Protein AF-A0AAV1T1T7-F1 (afdb_monomer_lite)

Foldseek 3Di:
DDDDDDDDDDDDDDDDDDDDDDDDDDDDDDDDDDDDDDDDDDPDDDDDDDDDDDDDDDDDDDDDDDDDDDDDDDDDDDDDDDDDDDDDDDDDDDPDDPDPDDPDDDDDPPDDPPPDDPPDDDDDDPPPPDDDPDDCDDDPDPDDPVNVVVVVVVVVVVVVVVVVVVVVVVVVVVVVVVVVVVVVVVVVVVVVVVVVCVVCVVVVVVVVVVVVVVVVVVVVVVVVVVVVVVVVVVVVVVVVVVVVVVVVVVVVVVVVVVVVVVVVVVVVVVVVVVVVVVVVVVVVVVVVVVVVVVVVVVVVVVVVVVVVVVVVVVVVVVVVVVVVVVVVCVVVVVVVVVVVVVVVVVVVVVVVVD

Organism: NCBI:txid2874970

Structure (mmCIF, N/CA/C/O backbone):
data_AF-A0AAV1T1T7-F1
#
_entry.id   AF-A0AAV1T1T7-F1
#
loop_
_atom_site.group_PDB
_atom_site.id
_atom_site.type_symbol
_atom_site.label_atom_id
_atom_site.label_alt_id
_atom_site.label_comp_id
_atom_site.label_asym_id
_atom_site.label_entity_id
_atom_site.label_seq_id
_atom_site.pdbx_PDB_ins_code
_atom_site.Cartn_x
_atom_site.Cartn_y
_atom_site.Cartn_z
_atom_site.occupancy
_atom_site.B_iso_or_equiv
_atom_site.auth_seq_id
_atom_site.auth_comp_id
_atom_site.auth_asym_id
_atom_site.auth_atom_id
_atom_site.pdbx_PDB_model_num
ATOM 1 N N . MET A 1 1 ? -15.183 -23.685 -41.758 1.00 56.84 1 MET A N 1
ATOM 2 C CA . MET A 1 1 ? -15.415 -25.031 -41.197 1.00 56.84 1 MET A CA 1
ATOM 3 C C . MET A 1 1 ? -14.569 -25.185 -39.947 1.00 56.84 1 MET A C 1
ATOM 5 O O . MET A 1 1 ? -13.400 -25.490 -40.072 1.00 56.84 1 MET A O 1
ATOM 9 N N . PHE A 1 2 ? -15.136 -24.888 -38.783 1.00 46.75 2 PHE A N 1
ATOM 10 C CA . PHE A 1 2 ? -14.977 -25.634 -37.533 1.00 46.75 2 PHE A CA 1
ATOM 11 C C . PHE A 1 2 ? -16.145 -25.175 -36.658 1.00 46.75 2 PHE A C 1
ATOM 13 O O . PHE A 1 2 ? -16.400 -23.980 -36.526 1.00 46.75 2 PHE A O 1
ATOM 20 N N . LEU A 1 3 ? -16.949 -26.152 -36.259 1.00 50.56 3 LEU A N 1
ATOM 21 C CA . LEU A 1 3 ? -18.280 -26.011 -35.688 1.00 50.56 3 LEU A CA 1
ATOM 22 C C . LEU A 1 3 ? -18.195 -25.656 -34.200 1.00 50.56 3 LEU A C 1
ATOM 24 O O . LEU A 1 3 ? -17.405 -26.244 -33.466 1.00 50.56 3 LEU A O 1
ATOM 28 N N . SER A 1 4 ? -19.052 -24.731 -33.775 1.00 57.41 4 SER A N 1
ATOM 29 C CA . SER A 1 4 ? -19.524 -24.619 -32.391 1.00 57.41 4 SER A CA 1
ATOM 30 C C . SER A 1 4 ? -20.482 -25.772 -32.053 1.00 57.41 4 SER A C 1
ATOM 32 O O . SER A 1 4 ? -21.106 -26.330 -32.958 1.00 57.41 4 SER A O 1
ATOM 34 N N . PRO A 1 5 ? -20.655 -26.065 -30.758 1.00 68.06 5 PRO A N 1
ATOM 35 C CA . PRO A 1 5 ? -22.000 -26.217 -30.191 1.00 68.06 5 PRO A CA 1
ATOM 36 C C . PRO A 1 5 ? -22.153 -25.326 -28.940 1.00 68.06 5 PRO A C 1
ATOM 38 O O . PRO A 1 5 ? -21.222 -25.185 -28.151 1.00 68.06 5 PRO A O 1
ATOM 41 N N . ASP A 1 6 ? -23.173 -24.465 -28.893 1.00 52.97 6 ASP A N 1
ATOM 42 C CA . ASP A 1 6 ? -24.509 -24.697 -28.296 1.00 52.97 6 ASP A CA 1
ATOM 43 C C . ASP A 1 6 ? -24.447 -24.916 -26.774 1.00 52.97 6 ASP A C 1
ATOM 45 O O . ASP A 1 6 ? -23.848 -25.865 -26.288 1.00 52.97 6 ASP A O 1
ATOM 49 N N . ARG A 1 7 ? -24.826 -23.896 -25.991 1.00 51.84 7 ARG A N 1
ATOM 50 C CA . ARG A 1 7 ? -26.195 -23.575 -25.523 1.00 51.84 7 ARG A CA 1
ATOM 51 C C . ARG A 1 7 ? -26.642 -24.524 -24.415 1.00 51.84 7 ARG A C 1
ATOM 53 O O . ARG A 1 7 ? -27.009 -25.650 -24.697 1.00 51.84 7 ARG A O 1
ATOM 60 N N . ASP A 1 8 ? -26.767 -23.971 -23.211 1.00 53.28 8 ASP A N 1
ATOM 61 C CA . ASP A 1 8 ? -27.896 -24.302 -22.350 1.00 53.28 8 ASP A CA 1
ATOM 62 C C . ASP A 1 8 ? -28.457 -23.037 -21.698 1.00 53.28 8 ASP A C 1
ATOM 64 O O . ASP A 1 8 ? -27.778 -22.266 -21.019 1.00 53.28 8 ASP A O 1
ATOM 68 N N . LEU A 1 9 ? -29.732 -22.826 -22.006 1.00 56.53 9 LEU A N 1
ATOM 69 C CA . LEU A 1 9 ? -30.669 -21.922 -21.368 1.00 56.53 9 LEU A CA 1
ATOM 70 C C . LEU A 1 9 ? -31.298 -22.677 -20.199 1.00 56.53 9 LEU A C 1
ATOM 72 O O . LEU A 1 9 ? -31.765 -23.796 -20.402 1.00 56.53 9 LEU A O 1
ATOM 76 N N . SER A 1 10 ? -31.449 -22.045 -19.036 1.00 52.53 10 SER A N 1
ATOM 77 C CA . SER A 1 10 ? -32.646 -22.254 -18.209 1.00 52.53 10 SER A CA 1
ATOM 78 C C . SER A 1 10 ? -32.778 -21.245 -17.066 1.00 52.53 10 SER A C 1
ATOM 80 O O . SER A 1 10 ? -31.800 -20.586 -16.717 1.00 52.53 10 SER A O 1
ATOM 82 N N . PRO A 1 11 ? -34.010 -21.051 -16.558 1.00 60.53 11 PRO A N 1
ATOM 83 C CA . PRO A 1 11 ? -34.543 -19.740 -16.217 1.00 60.53 11 PRO A CA 1
ATOM 84 C C . PRO A 1 11 ? -34.878 -19.608 -14.725 1.00 60.53 11 PRO A C 1
ATOM 86 O O . PRO A 1 11 ? -34.808 -20.570 -13.967 1.00 60.53 11 PRO A O 1
ATOM 89 N N . GLY A 1 12 ? -35.361 -18.426 -14.337 1.00 43.28 12 GLY A N 1
ATOM 90 C CA . GLY A 1 12 ? -36.292 -18.306 -13.214 1.00 43.28 12 GLY A CA 1
ATOM 91 C C . GLY A 1 12 ? -35.844 -17.361 -12.109 1.00 43.28 12 GLY A C 1
ATOM 92 O O . GLY A 1 12 ? -35.123 -17.745 -11.194 1.00 43.28 12 GLY A O 1
ATOM 93 N N . SER A 1 13 ? -36.358 -16.134 -12.162 1.00 48.72 13 SER A N 1
ATOM 94 C CA . SER A 1 13 ? -36.559 -15.297 -10.977 1.00 48.72 13 SER A CA 1
ATOM 95 C C . SER A 1 13 ? -37.494 -15.998 -9.980 1.00 48.72 13 SER A C 1
ATOM 97 O O . SER A 1 13 ? -38.344 -16.796 -10.383 1.00 48.72 13 SER A O 1
ATOM 99 N N . PRO A 1 14 ? -37.436 -15.605 -8.701 1.00 61.59 14 PRO A N 1
ATOM 100 C CA . PRO A 1 14 ? -38.605 -14.883 -8.227 1.00 61.59 14 PRO A CA 1
ATOM 101 C C . PRO A 1 14 ? -38.275 -13.580 -7.502 1.00 61.59 14 PRO A C 1
ATOM 103 O O . PRO A 1 14 ? -37.336 -13.452 -6.722 1.00 61.59 14 PRO A O 1
ATOM 106 N N . ASP A 1 15 ? -39.142 -12.636 -7.827 1.00 52.22 15 ASP A N 1
ATOM 107 C CA . ASP A 1 15 ? -39.502 -11.417 -7.134 1.00 52.22 15 ASP A CA 1
ATOM 108 C C . ASP A 1 15 ? -39.728 -11.667 -5.630 1.00 52.22 15 ASP A C 1
ATOM 110 O O . ASP A 1 15 ? -40.536 -12.513 -5.240 1.00 52.22 15 ASP A O 1
ATOM 114 N N . LEU A 1 16 ? -39.006 -10.932 -4.785 1.00 51.50 16 LEU A N 1
ATOM 115 C CA . LEU A 1 16 ? -39.284 -10.828 -3.356 1.00 51.50 16 LEU A CA 1
ATOM 116 C C . LEU A 1 16 ? -39.429 -9.350 -3.011 1.00 51.50 16 LEU A C 1
ATOM 118 O O . LEU A 1 16 ? -38.462 -8.648 -2.711 1.00 51.50 16 LEU A O 1
ATOM 122 N N . GLY A 1 17 ? -40.684 -8.904 -3.050 1.00 50.22 17 GLY A N 1
ATOM 123 C CA . GLY A 1 17 ? -41.140 -7.678 -2.420 1.00 50.22 17 GLY A CA 1
ATOM 124 C C . GLY A 1 17 ? -40.811 -7.690 -0.928 1.00 50.22 17 GLY A C 1
ATOM 125 O O . GLY A 1 17 ? -41.365 -8.465 -0.151 1.00 50.22 17 GLY A O 1
ATOM 126 N N . GLY A 1 18 ? -39.894 -6.810 -0.534 1.00 47.50 18 GLY A N 1
ATOM 127 C CA . GLY A 1 18 ? -39.586 -6.493 0.853 1.00 47.50 18 GLY A CA 1
ATOM 128 C C . GLY A 1 18 ? -40.245 -5.175 1.233 1.00 47.50 18 GLY A C 1
ATOM 129 O O . GLY A 1 18 ? -39.764 -4.105 0.872 1.00 47.50 18 GLY A O 1
ATOM 130 N N . HIS A 1 19 ? -41.361 -5.277 1.946 1.00 49.59 19 HIS A N 1
ATOM 131 C CA . HIS A 1 19 ? -42.089 -4.180 2.567 1.00 49.59 19 HIS A CA 1
ATOM 132 C C . HIS A 1 19 ? -41.169 -3.274 3.403 1.00 49.59 19 HIS A C 1
ATOM 134 O O . HIS A 1 19 ? -40.536 -3.724 4.356 1.00 49.59 19 HIS A O 1
ATOM 140 N N . THR A 1 20 ? -41.146 -1.981 3.091 1.00 55.03 20 THR A N 1
ATOM 141 C CA . THR A 1 20 ? -40.674 -0.924 3.990 1.00 55.03 20 THR A CA 1
ATOM 142 C C . THR A 1 20 ? -41.730 -0.679 5.074 1.00 55.03 20 THR A C 1
ATOM 144 O O . THR A 1 20 ? -42.863 -0.323 4.741 1.00 55.03 20 THR A O 1
ATOM 147 N N . PRO A 1 21 ? -41.418 -0.847 6.372 1.00 58.69 21 PRO A N 1
ATOM 148 C CA . PRO A 1 21 ? -42.328 -0.435 7.428 1.00 58.69 21 PRO A CA 1
ATOM 149 C C . PRO A 1 21 ? -42.287 1.086 7.607 1.00 58.69 21 PRO A C 1
ATOM 151 O O . PRO A 1 21 ? -41.233 1.722 7.581 1.00 58.69 21 PRO A O 1
ATOM 154 N N . ALA A 1 22 ? -43.482 1.644 7.778 1.00 48.16 22 ALA A N 1
ATOM 155 C CA . ALA A 1 22 ? -43.755 3.041 8.047 1.00 48.16 22 ALA A CA 1
ATOM 156 C C . ALA A 1 22 ? -42.979 3.564 9.268 1.00 48.16 22 ALA A C 1
ATOM 158 O O . ALA A 1 22 ? -42.972 2.952 10.336 1.00 48.16 22 ALA A O 1
ATOM 159 N N . VAL A 1 23 ? -42.367 4.734 9.099 1.00 53.81 23 VAL A N 1
ATOM 160 C CA . VAL A 1 23 ? -41.832 5.568 10.178 1.00 53.81 23 VAL A CA 1
ATOM 161 C C . VAL A 1 23 ? -43.019 6.264 10.854 1.00 53.81 23 VAL A C 1
ATOM 163 O O . VAL A 1 23 ? -43.746 6.973 10.158 1.00 53.81 23 VAL A O 1
ATOM 166 N N . PRO A 1 24 ? -43.259 6.090 12.166 1.00 62.78 24 PRO A N 1
ATOM 167 C CA . PRO A 1 24 ? -44.266 6.876 12.860 1.00 62.78 24 PRO A CA 1
ATOM 168 C C . PRO A 1 24 ? -43.734 8.273 13.195 1.00 62.78 24 PRO A C 1
ATOM 170 O O . PRO A 1 24 ? -42.631 8.439 13.724 1.00 62.78 24 PRO A O 1
ATOM 173 N N . ASP A 1 25 ? -44.575 9.262 12.901 1.00 48.50 25 ASP A N 1
ATOM 174 C CA . ASP A 1 25 ? -44.476 10.649 13.336 1.00 48.50 25 ASP A CA 1
ATOM 175 C C . ASP A 1 25 ? -44.175 10.758 14.834 1.00 48.50 25 ASP A C 1
ATOM 177 O O . ASP A 1 25 ? -44.851 10.165 15.680 1.00 48.50 25 ASP A O 1
ATOM 181 N N . ARG A 1 26 ? -43.176 11.578 15.175 1.00 39.88 26 ARG A N 1
ATOM 182 C CA . ARG A 1 26 ? -42.901 11.981 16.554 1.00 39.88 26 ARG A CA 1
ATOM 183 C C . ARG A 1 26 ? -43.385 13.423 16.756 1.00 39.88 26 ARG A C 1
ATOM 185 O O . ARG A 1 26 ? -42.933 14.306 16.026 1.00 39.88 26 ARG A O 1
ATOM 192 N N . PRO A 1 27 ? -44.283 13.681 17.724 1.00 56.09 27 PRO A N 1
ATOM 193 C CA . PRO A 1 27 ? -44.841 15.005 17.957 1.00 56.09 27 PRO A CA 1
ATOM 194 C C . PRO A 1 27 ? -43.850 15.913 18.691 1.00 56.09 27 PRO A C 1
ATOM 196 O O . PRO A 1 27 ? -42.933 15.461 19.380 1.00 56.09 27 PRO A O 1
ATOM 199 N N . GLY A 1 28 ? -44.051 17.215 18.496 1.00 45.41 28 GLY A N 1
ATOM 200 C CA . GLY A 1 28 ? -43.152 18.280 18.910 1.00 45.41 28 GLY A CA 1
ATOM 201 C C . GLY A 1 28 ? -42.880 18.376 20.410 1.00 45.41 28 GLY A C 1
ATOM 202 O O . GLY A 1 28 ? -43.664 17.964 21.261 1.00 45.41 28 GLY A O 1
ATOM 203 N N . SER A 1 29 ? -41.757 19.019 20.716 1.00 45.84 29 SER A N 1
ATOM 204 C CA . SER A 1 29 ? -41.475 19.564 22.036 1.00 45.84 29 SER A CA 1
ATOM 205 C C . SER A 1 29 ? -40.908 20.967 21.871 1.00 45.84 29 SER A C 1
ATOM 207 O O . SER A 1 29 ? -39.718 21.170 21.639 1.00 45.84 29 SER A O 1
ATOM 209 N N . THR A 1 30 ? -41.794 21.947 22.004 1.00 52.84 30 THR A N 1
ATOM 210 C CA . THR A 1 30 ? -41.475 23.317 22.399 1.00 52.84 30 THR A CA 1
ATOM 211 C C . THR A 1 30 ? -40.680 23.314 23.702 1.00 52.84 30 THR A C 1
ATOM 213 O O . THR A 1 30 ? -41.192 22.886 24.737 1.00 52.84 30 THR A O 1
ATOM 216 N N . ARG A 1 31 ? -39.471 23.884 23.697 1.00 44.38 31 ARG A N 1
ATOM 217 C CA . ARG A 1 31 ? -38.948 24.549 24.893 1.00 44.38 31 ARG A CA 1
ATOM 218 C C . ARG A 1 31 ? -38.121 25.775 24.530 1.00 44.38 31 ARG A C 1
ATOM 220 O O . ARG A 1 31 ? -37.086 25.704 23.880 1.00 44.38 31 ARG A O 1
ATOM 227 N N . GLN A 1 32 ? -38.682 26.895 24.952 1.00 41.34 32 GLN A N 1
ATOM 228 C CA . GLN A 1 32 ? -38.135 28.236 24.972 1.00 41.34 32 GLN A CA 1
ATOM 229 C C . GLN A 1 32 ? -37.141 28.416 26.139 1.00 41.34 32 GLN A C 1
ATOM 231 O O . GLN A 1 32 ? -37.347 27.850 27.210 1.00 41.34 32 GLN A O 1
ATOM 236 N N . LEU A 1 33 ? -36.194 29.335 25.901 1.00 40.94 33 LEU A N 1
ATOM 237 C CA . LEU A 1 33 ? -35.539 30.291 26.818 1.00 40.94 33 LEU A CA 1
ATOM 238 C C . LEU A 1 33 ? -34.281 29.897 27.623 1.00 40.94 33 LEU A C 1
ATOM 240 O O . LEU A 1 33 ? -34.285 28.976 28.432 1.00 40.94 33 LEU A O 1
ATOM 244 N N . GLY A 1 34 ? -33.263 30.764 27.466 1.00 37.50 34 GLY A N 1
ATOM 245 C CA . GLY A 1 34 ? -32.193 31.064 28.432 1.00 37.50 34 GLY A CA 1
ATOM 246 C C . GLY A 1 34 ? -30.771 30.937 27.861 1.00 37.50 34 GLY A C 1
ATOM 247 O O . GLY A 1 34 ? -30.204 29.859 27.927 1.00 37.50 34 GLY A O 1
ATOM 248 N N . THR A 1 35 ? -30.219 31.926 27.133 1.00 47.56 35 THR A N 1
ATOM 249 C CA . THR A 1 35 ? -29.238 32.940 27.627 1.00 47.56 35 THR A CA 1
ATOM 250 C C . THR A 1 35 ? -28.065 32.314 28.408 1.00 47.56 35 THR A C 1
ATOM 252 O O . THR A 1 35 ? -28.294 31.773 29.479 1.00 47.56 35 THR A O 1
ATOM 255 N N . THR A 1 36 ? -26.795 32.353 27.997 1.00 51.19 36 THR A N 1
ATOM 256 C CA . THR A 1 36 ? -25.927 33.509 27.700 1.00 51.19 36 THR A CA 1
ATOM 257 C C . THR A 1 36 ? -24.596 33.009 27.095 1.00 51.19 36 THR A C 1
ATOM 259 O O . THR A 1 36 ? -24.202 31.874 27.340 1.00 51.19 36 THR A O 1
ATOM 262 N N . GLY A 1 37 ? -23.869 33.870 26.367 1.00 39.34 37 GLY A N 1
ATOM 263 C CA . GLY A 1 37 ? -22.407 33.751 26.228 1.00 39.34 37 GLY A CA 1
ATOM 264 C C . GLY A 1 37 ? -21.864 33.526 24.815 1.00 39.34 37 GLY A C 1
ATOM 265 O O . GLY A 1 37 ? -21.592 32.400 24.416 1.00 39.34 37 GLY A O 1
ATOM 266 N N . SER A 1 38 ? -21.637 34.622 24.086 1.00 43.97 38 SER A N 1
ATOM 267 C CA . SER A 1 38 ? -20.763 34.674 22.904 1.00 43.97 38 SER A CA 1
ATOM 268 C C . SER A 1 38 ? -19.325 34.237 23.242 1.00 43.97 38 SER A C 1
ATOM 270 O O . SER A 1 38 ? -18.877 34.429 24.374 1.00 43.97 38 SER A O 1
ATOM 272 N N . PRO A 1 39 ? -18.546 33.786 22.243 1.00 54.28 39 PRO A N 1
ATOM 273 C CA . PRO A 1 39 ? -17.567 34.733 21.718 1.00 54.28 39 PRO A CA 1
ATOM 274 C C . PRO A 1 39 ? -17.519 34.799 20.186 1.00 54.28 39 PRO A C 1
ATOM 276 O O . PRO A 1 39 ? -17.571 33.813 19.458 1.00 54.28 39 PRO A O 1
ATOM 279 N N . THR A 1 40 ? -17.400 36.044 19.747 1.00 46.50 40 THR A N 1
ATOM 280 C CA . THR A 1 40 ? -17.163 36.570 18.407 1.00 46.50 40 THR A CA 1
ATOM 281 C C . THR A 1 40 ? -16.067 35.817 17.646 1.00 46.50 40 THR A C 1
ATOM 283 O O . THR A 1 40 ? -14.903 35.849 18.038 1.00 46.50 40 THR A O 1
ATOM 286 N N . ILE A 1 41 ? -16.425 35.216 16.508 1.00 45.28 41 ILE A N 1
ATOM 287 C CA . ILE A 1 41 ? -15.473 34.791 15.473 1.00 45.28 41 ILE A CA 1
ATOM 288 C C . ILE A 1 41 ? -15.390 35.918 14.431 1.00 45.28 41 ILE A C 1
ATOM 290 O O . ILE A 1 41 ? -16.428 36.324 13.904 1.00 45.28 41 ILE A O 1
ATOM 294 N N . PRO A 1 42 ? -14.195 36.449 14.118 1.00 52.84 42 PRO A N 1
ATOM 295 C CA . PRO A 1 42 ? -14.038 37.468 13.092 1.00 52.84 42 PRO A CA 1
ATOM 296 C C . PRO A 1 42 ? -14.199 36.861 11.690 1.00 52.84 42 PRO A C 1
ATOM 298 O O . PRO A 1 42 ? -13.354 36.111 11.206 1.00 52.84 42 PRO A O 1
ATOM 301 N N . THR A 1 43 ? -15.283 37.233 11.012 1.00 48.50 43 THR A N 1
ATOM 302 C CA . THR A 1 43 ? -15.465 37.098 9.562 1.00 48.50 43 THR A CA 1
ATOM 303 C C . THR A 1 43 ? -14.492 38.022 8.831 1.00 48.50 43 THR A C 1
ATOM 305 O O . THR A 1 43 ? -14.740 39.216 8.670 1.00 48.50 43 THR A O 1
ATOM 308 N N . GLY A 1 44 ? -13.368 37.452 8.400 1.00 39.91 44 GLY A N 1
ATOM 309 C CA . GLY A 1 44 ? -12.370 38.089 7.550 1.00 39.91 44 GLY A CA 1
ATOM 310 C C . GLY A 1 44 ? -12.474 37.644 6.091 1.00 39.91 44 GLY A C 1
ATOM 311 O O . GLY A 1 44 ? -11.872 36.652 5.711 1.00 39.91 44 GLY A O 1
ATOM 312 N N . SER A 1 45 ? -13.167 38.470 5.308 1.00 43.09 45 SER A N 1
ATOM 313 C CA . SER A 1 45 ? -12.862 38.885 3.928 1.00 43.09 45 SER A CA 1
ATOM 314 C C . SER A 1 45 ? -12.878 37.915 2.723 1.00 43.09 45 SER A C 1
ATOM 316 O O . SER A 1 45 ? -12.655 36.714 2.842 1.00 43.09 45 SER A O 1
ATOM 318 N N . PRO A 1 46 ? -13.156 38.471 1.520 1.00 55.81 46 PRO A N 1
ATOM 319 C CA . PRO A 1 46 ? -13.686 37.758 0.366 1.00 55.81 46 PRO A CA 1
ATOM 320 C C . PRO A 1 46 ? -12.623 37.350 -0.665 1.00 55.81 46 PRO A C 1
ATOM 322 O O . PRO A 1 46 ? -11.513 37.877 -0.714 1.00 55.81 46 PRO A O 1
ATOM 325 N N . TYR A 1 47 ? -13.042 36.434 -1.539 1.00 40.75 47 TYR A N 1
ATOM 326 C CA . TYR A 1 47 ? -12.449 36.057 -2.823 1.00 40.75 47 TYR A CA 1
ATOM 327 C C . TYR A 1 47 ? -11.552 37.134 -3.464 1.00 40.75 47 TYR A C 1
ATOM 329 O O . TYR A 1 47 ? -12.029 38.120 -4.026 1.00 40.75 47 TYR A O 1
ATOM 337 N N . ARG A 1 48 ? -10.236 36.887 -3.470 1.00 39.97 48 ARG A N 1
ATOM 338 C CA . ARG A 1 48 ? -9.296 37.540 -4.388 1.00 39.97 48 ARG A CA 1
ATOM 339 C C . ARG A 1 48 ? -9.371 36.825 -5.737 1.00 39.97 48 ARG A C 1
ATOM 341 O O . ARG A 1 48 ? -8.961 35.675 -5.860 1.00 39.97 48 ARG A O 1
ATOM 348 N N . GLN A 1 49 ? -9.903 37.517 -6.739 1.00 49.69 49 GLN A N 1
ATOM 349 C CA . GLN A 1 49 ? -9.780 37.123 -8.140 1.00 49.69 49 GLN A CA 1
ATOM 350 C C . GLN A 1 49 ? -8.304 37.180 -8.576 1.00 49.69 49 GLN A C 1
ATOM 352 O O . GLN A 1 49 ? -7.600 38.124 -8.201 1.00 49.69 49 GLN A O 1
ATOM 357 N N . PRO A 1 50 ? -7.818 36.225 -9.386 1.00 49.56 50 PRO A N 1
ATOM 358 C CA . PRO A 1 50 ? -6.512 36.340 -10.013 1.00 49.56 50 PRO A CA 1
ATOM 359 C C . PRO A 1 50 ? -6.565 37.408 -11.112 1.00 49.56 50 PRO A C 1
ATOM 361 O O . PRO A 1 50 ? -7.285 37.289 -12.104 1.00 49.56 50 PRO A O 1
ATOM 364 N N . THR A 1 51 ? -5.788 38.471 -10.927 1.00 50.91 51 THR A N 1
ATOM 365 C CA . THR A 1 51 ? -5.507 39.476 -11.950 1.00 50.91 51 THR A CA 1
ATOM 366 C C . THR A 1 51 ? -4.840 38.823 -13.157 1.00 50.91 51 THR A C 1
ATOM 368 O O . THR A 1 51 ? -3.756 38.251 -13.065 1.00 50.91 51 THR A O 1
ATOM 371 N N . ARG A 1 52 ? -5.522 38.944 -14.292 1.00 46.19 52 ARG A N 1
ATOM 372 C CA . ARG A 1 52 ? -5.070 38.643 -15.650 1.00 46.19 52 ARG A CA 1
ATOM 373 C C . ARG A 1 52 ? -3.789 39.443 -15.957 1.00 46.19 52 ARG A C 1
ATOM 375 O O . ARG A 1 52 ? -3.831 40.666 -15.819 1.00 46.19 52 ARG A O 1
ATOM 382 N N . PRO A 1 53 ? -2.671 38.821 -16.366 1.00 49.59 53 PRO A N 1
ATOM 383 C CA . PRO A 1 53 ? -1.508 39.573 -16.814 1.00 49.59 53 PRO A CA 1
ATOM 384 C C . PRO A 1 53 ? -1.814 40.250 -18.153 1.00 49.59 53 PRO A C 1
ATOM 386 O O . PRO A 1 53 ? -2.322 39.631 -19.090 1.00 49.59 53 PRO A O 1
ATOM 389 N N . SER A 1 54 ? -1.532 41.548 -18.200 1.00 51.19 54 SER A N 1
ATOM 390 C CA . SER A 1 54 ? -1.604 42.403 -19.376 1.00 51.19 54 SER A CA 1
ATOM 391 C C . SER A 1 54 ? -0.751 41.850 -20.517 1.00 51.19 54 SER A C 1
ATOM 393 O O . SER A 1 54 ? 0.394 41.448 -20.318 1.00 51.19 54 SER A O 1
ATOM 395 N N . SER A 1 55 ? -1.318 41.860 -21.720 1.00 49.88 55 SER A N 1
ATOM 396 C CA . SER A 1 55 ? -0.635 41.557 -22.974 1.00 49.88 55 SER A CA 1
ATOM 397 C C . SER A 1 55 ? 0.621 42.424 -23.143 1.00 49.88 55 SER A C 1
ATOM 399 O O . SER A 1 55 ? 0.511 43.647 -23.034 1.00 49.88 55 SER A O 1
ATOM 401 N N . PRO A 1 56 ? 1.795 41.853 -23.463 1.00 50.03 56 PRO A N 1
ATOM 402 C CA . PRO A 1 56 ? 2.920 42.649 -23.920 1.00 50.03 56 PRO A CA 1
ATOM 403 C C . PRO A 1 56 ? 2.662 43.132 -25.350 1.00 50.03 56 PRO A C 1
ATOM 405 O O . PRO A 1 56 ? 2.274 42.369 -26.239 1.00 50.03 56 PRO A O 1
ATOM 408 N N . SER A 1 57 ? 2.863 44.434 -25.528 1.00 50.06 57 SER A N 1
ATOM 409 C CA . SER A 1 57 ? 2.825 45.135 -26.803 1.00 50.06 57 SER A CA 1
ATOM 410 C C . SER A 1 57 ? 3.771 44.476 -27.807 1.00 50.06 57 SER A C 1
ATOM 412 O O . SER A 1 57 ? 4.910 44.137 -27.482 1.00 50.06 57 SER A O 1
ATOM 414 N N . ARG A 1 58 ? 3.287 44.312 -29.039 1.00 51.31 58 ARG A N 1
ATOM 415 C CA . ARG A 1 58 ? 4.131 44.087 -30.210 1.00 51.31 58 ARG A CA 1
ATOM 416 C C . ARG A 1 58 ? 5.011 45.316 -30.384 1.00 51.31 58 ARG A C 1
ATOM 418 O O . ARG A 1 58 ? 4.480 46.357 -30.732 1.00 51.31 58 ARG A O 1
ATOM 425 N N . ASP A 1 59 ? 6.309 45.148 -30.191 1.00 44.28 59 ASP A N 1
ATOM 426 C CA . ASP A 1 59 ? 7.335 45.824 -30.978 1.00 44.28 59 ASP A CA 1
ATOM 427 C C . ASP A 1 59 ? 8.583 44.932 -30.996 1.00 44.28 59 ASP A C 1
ATOM 429 O O . ASP A 1 59 ? 9.166 44.575 -29.976 1.00 44.28 59 ASP A O 1
ATOM 433 N N . SER A 1 60 ? 8.938 44.488 -32.195 1.00 47.97 60 SER A N 1
ATOM 434 C CA . SER A 1 60 ? 10.264 43.970 -32.556 1.00 47.97 60 SER A CA 1
ATOM 435 C C . SER A 1 60 ? 10.968 45.078 -33.364 1.00 47.97 60 SER A C 1
ATOM 437 O O . SER A 1 60 ? 10.285 46.033 -33.732 1.00 47.97 60 SER A O 1
ATOM 439 N N . PRO A 1 61 ? 12.232 44.956 -33.820 1.00 64.81 61 PRO A N 1
ATOM 440 C CA . PRO A 1 61 ? 13.311 44.010 -33.495 1.00 64.81 61 PRO A CA 1
ATOM 441 C C . PRO A 1 61 ? 14.682 44.711 -33.283 1.00 64.81 61 PRO A C 1
ATOM 443 O O . PRO A 1 61 ? 14.926 45.762 -33.860 1.00 64.81 61 PRO A O 1
ATOM 446 N N . SER A 1 62 ? 15.657 44.072 -32.621 1.00 41.25 62 SER A N 1
ATOM 447 C CA . SER A 1 62 ? 17.080 44.235 -33.003 1.00 41.25 62 SER A CA 1
ATOM 448 C C . SER A 1 62 ? 18.038 43.339 -32.211 1.00 41.25 62 SER A C 1
ATOM 450 O O . SER A 1 62 ? 18.155 43.469 -3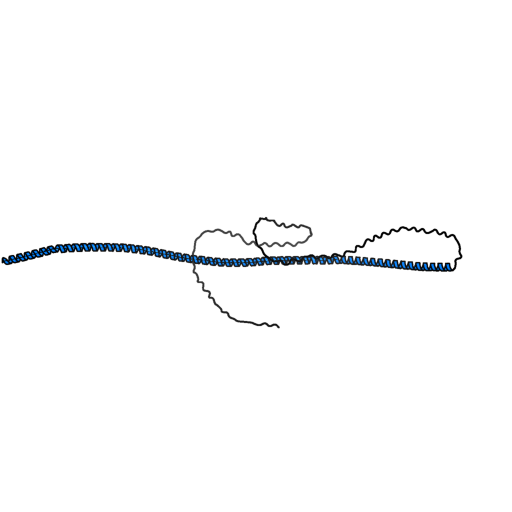1.000 1.00 41.25 62 SER A O 1
ATOM 452 N N . ARG A 1 63 ? 18.770 42.500 -32.958 1.00 39.81 63 ARG A N 1
ATOM 453 C CA . ARG A 1 63 ? 20.221 42.233 -32.852 1.00 39.81 63 ARG A CA 1
ATOM 454 C C . ARG A 1 63 ? 20.845 42.136 -31.448 1.00 39.81 63 ARG A C 1
ATOM 456 O O . ARG A 1 63 ? 21.148 43.149 -30.837 1.00 39.81 63 ARG A O 1
ATOM 463 N N . SER A 1 64 ? 21.254 40.934 -31.048 1.00 45.53 64 SER A N 1
ATOM 464 C CA . SER A 1 64 ? 22.619 40.403 -31.254 1.00 45.53 64 SER A CA 1
ATOM 465 C C . SER A 1 64 ? 22.892 39.222 -30.309 1.00 45.53 64 SER A C 1
ATOM 467 O O . SER A 1 64 ? 22.308 39.169 -29.228 1.00 45.53 64 SER A O 1
ATOM 469 N N . PRO A 1 65 ? 23.763 38.274 -30.700 1.00 65.00 65 PRO A N 1
ATOM 470 C CA . PRO A 1 65 ? 24.110 37.113 -29.894 1.00 65.00 65 PRO A CA 1
ATOM 471 C C . PRO A 1 65 ? 25.359 37.410 -29.060 1.00 65.00 65 PRO A C 1
ATOM 473 O O . PRO A 1 65 ? 26.379 37.801 -29.625 1.00 65.00 65 PRO A O 1
ATOM 476 N N . ASP A 1 66 ? 25.323 37.177 -27.748 1.00 45.16 66 ASP A N 1
ATOM 477 C CA . ASP A 1 66 ? 26.575 37.016 -27.013 1.00 45.16 66 ASP A CA 1
ATOM 478 C C . ASP A 1 66 ? 26.483 36.030 -25.840 1.00 45.16 66 ASP A C 1
ATOM 480 O O . ASP A 1 66 ? 25.585 36.068 -25.004 1.00 45.16 66 ASP A O 1
ATOM 484 N N . ARG A 1 67 ? 27.441 35.109 -25.914 1.00 44.00 67 ARG A N 1
ATOM 485 C CA . ARG A 1 67 ? 28.120 34.265 -24.926 1.00 44.00 67 ARG A CA 1
ATOM 486 C C . ARG A 1 67 ? 27.681 34.265 -23.460 1.00 44.00 67 ARG A C 1
ATOM 488 O O . ARG A 1 67 ? 27.674 35.299 -22.809 1.00 44.00 67 ARG A O 1
ATOM 495 N N . GLY A 1 68 ? 27.686 33.036 -22.923 1.00 45.69 68 GLY A N 1
ATOM 496 C CA . GLY A 1 68 ? 28.054 32.700 -21.538 1.00 45.69 68 GLY A CA 1
ATOM 497 C C . GLY A 1 68 ? 26.988 33.113 -20.526 1.00 45.69 68 GLY A C 1
ATOM 498 O O . GLY A 1 68 ? 26.454 34.201 -20.577 1.00 45.69 68 GLY A O 1
ATOM 499 N N . TRP A 1 69 ? 26.583 32.308 -19.561 1.00 47.00 69 TRP A N 1
ATOM 500 C CA . TRP A 1 69 ? 27.414 31.577 -18.627 1.00 47.00 69 TRP A CA 1
ATOM 501 C C . TRP A 1 69 ? 26.583 30.426 -18.059 1.00 47.00 69 TRP A C 1
ATOM 503 O O . TRP A 1 69 ? 25.425 30.604 -17.689 1.00 47.00 69 TRP A O 1
ATOM 513 N N . TYR A 1 70 ? 27.196 29.250 -17.980 1.00 43.59 70 TYR A N 1
ATOM 514 C CA . TYR A 1 70 ? 26.733 28.188 -17.099 1.00 43.59 70 TYR A CA 1
ATOM 515 C C . TYR A 1 70 ? 26.872 28.658 -15.646 1.00 43.59 70 TYR A C 1
ATOM 517 O O . TYR A 1 70 ? 27.946 29.108 -15.250 1.00 43.59 70 TYR A O 1
ATOM 525 N N . ALA A 1 71 ? 25.816 28.494 -14.852 1.00 41.94 71 ALA A N 1
ATOM 526 C CA . ALA A 1 71 ? 25.911 28.411 -13.400 1.00 41.94 71 ALA A CA 1
ATOM 527 C C . ALA A 1 71 ? 25.632 26.951 -12.995 1.00 41.94 71 ALA A C 1
ATOM 529 O O . ALA A 1 71 ? 24.638 26.386 -13.461 1.00 41.94 71 ALA A O 1
ATOM 530 N N . PRO A 1 72 ? 26.488 26.310 -12.181 1.00 55.50 72 PRO A N 1
ATOM 531 C CA . PRO A 1 72 ? 26.236 24.967 -11.683 1.00 55.50 72 PRO A CA 1
ATOM 532 C C . PRO A 1 72 ? 25.235 25.021 -10.524 1.00 55.50 72 PRO A C 1
ATOM 534 O O . PRO A 1 72 ? 25.346 25.850 -9.622 1.00 55.50 72 PRO A O 1
ATOM 537 N N . ILE A 1 73 ? 24.262 24.113 -10.543 1.00 52.81 73 ILE A N 1
ATOM 538 C CA . ILE A 1 73 ? 23.375 23.859 -9.408 1.00 52.81 73 ILE A CA 1
ATOM 539 C C . ILE A 1 73 ? 24.169 23.044 -8.382 1.00 52.81 73 ILE A C 1
ATOM 541 O O . ILE A 1 73 ? 24.608 21.930 -8.665 1.00 52.81 73 ILE A O 1
ATOM 545 N N . VAL A 1 74 ? 24.360 23.628 -7.203 1.00 50.06 74 VAL A N 1
ATOM 546 C CA . VAL A 1 74 ? 24.858 22.971 -5.989 1.00 50.06 74 VAL A CA 1
ATOM 547 C C . VAL A 1 74 ? 23.696 22.196 -5.357 1.00 50.06 74 VAL A C 1
ATOM 549 O O . VAL A 1 74 ? 22.652 22.807 -5.129 1.00 50.06 74 VAL A O 1
ATOM 552 N N . PRO A 1 75 ? 23.827 20.896 -5.042 1.00 55.62 75 PRO A N 1
ATOM 553 C CA . PRO A 1 75 ? 22.946 20.256 -4.080 1.00 55.62 75 PRO A CA 1
ATOM 554 C C . PRO A 1 75 ? 23.545 20.346 -2.671 1.00 55.62 75 PRO A C 1
ATOM 556 O O . PRO A 1 75 ? 24.695 19.962 -2.440 1.00 55.62 75 PRO A O 1
ATOM 559 N N . ASP A 1 76 ? 22.731 20.861 -1.749 1.00 44.22 76 ASP A N 1
ATOM 560 C CA . ASP A 1 76 ? 22.988 20.928 -0.313 1.00 44.22 76 ASP A CA 1
ATOM 561 C C . ASP A 1 76 ? 23.314 19.551 0.275 1.00 44.22 76 ASP A C 1
ATOM 563 O O . ASP A 1 76 ? 22.604 18.562 0.074 1.00 44.22 76 ASP A O 1
ATOM 567 N N . GLN A 1 77 ? 24.392 19.524 1.055 1.00 44.09 77 GLN A N 1
ATOM 568 C CA . GLN A 1 77 ? 24.720 18.450 1.978 1.00 44.09 77 GLN A CA 1
ATOM 569 C C . GLN A 1 77 ? 24.008 18.724 3.304 1.00 44.09 77 GLN A C 1
ATOM 571 O O . GLN A 1 77 ? 24.381 19.649 4.019 1.00 44.09 77 GLN A O 1
ATOM 576 N N . HIS A 1 78 ? 23.035 17.889 3.667 1.00 45.38 78 HIS A N 1
ATOM 577 C CA . HIS A 1 78 ? 22.592 17.769 5.053 1.00 45.38 78 HIS A CA 1
ATOM 578 C C . HIS A 1 78 ? 23.033 16.420 5.627 1.00 45.38 78 HIS A C 1
ATOM 580 O O . HIS A 1 78 ? 22.512 15.363 5.288 1.00 45.38 78 HIS A O 1
ATOM 586 N N . GLU A 1 79 ? 24.068 16.533 6.455 1.00 39.47 79 GLU A N 1
ATOM 587 C CA . GLU A 1 79 ? 24.258 15.894 7.759 1.00 39.47 79 GLU A CA 1
ATOM 588 C C . GLU A 1 79 ? 23.963 14.396 7.910 1.00 39.47 79 GLU A C 1
ATOM 590 O O . GLU A 1 79 ? 22.855 13.926 8.159 1.00 39.47 79 GLU A O 1
ATOM 595 N N . SER A 1 80 ? 25.079 13.674 7.916 1.00 42.41 80 SER A N 1
ATOM 596 C CA . SER A 1 80 ? 25.319 12.413 8.598 1.00 42.41 80 SER A CA 1
ATOM 597 C C . SER A 1 80 ? 24.903 12.449 10.077 1.00 42.41 80 SER A C 1
ATOM 599 O O . SER A 1 80 ? 25.483 13.190 10.870 1.00 42.41 80 SER A O 1
ATOM 601 N N . LEU A 1 81 ? 24.017 11.536 10.481 1.00 46.72 81 LEU A N 1
ATOM 602 C CA . LEU A 1 81 ? 24.005 10.988 11.837 1.00 46.72 81 LEU A CA 1
ATOM 603 C C . LEU A 1 81 ? 24.097 9.461 11.785 1.00 46.72 81 LEU A C 1
ATOM 605 O O . LEU A 1 81 ? 23.435 8.770 11.014 1.00 46.72 81 LEU A O 1
ATOM 609 N N . SER A 1 82 ? 25.013 8.977 12.606 1.00 46.34 82 SER A N 1
ATOM 610 C CA . SER A 1 82 ? 25.620 7.658 12.621 1.00 46.34 82 SER A CA 1
ATOM 611 C C . SER A 1 82 ? 24.792 6.625 13.403 1.00 46.34 82 SER A C 1
ATOM 613 O O . SER A 1 82 ? 24.511 6.883 14.564 1.00 46.34 82 SER A O 1
ATOM 615 N N . ASN A 1 83 ? 24.555 5.449 12.788 1.00 41.00 83 ASN A N 1
ATOM 616 C CA . ASN A 1 83 ? 24.735 4.054 13.288 1.00 41.00 83 ASN A CA 1
ATOM 617 C C . ASN A 1 83 ? 24.104 3.589 14.642 1.00 41.00 83 ASN A C 1
ATOM 619 O O . ASN A 1 83 ? 23.749 4.428 15.458 1.00 41.00 83 ASN A O 1
ATOM 623 N N . PRO A 1 84 ? 24.064 2.270 15.004 1.00 61.12 84 PRO A N 1
ATOM 624 C CA . PRO A 1 84 ? 24.439 1.041 14.270 1.00 61.12 84 PRO A CA 1
ATOM 625 C C . PRO A 1 84 ? 23.494 -0.197 14.445 1.00 61.12 84 PRO A C 1
ATOM 627 O O . PRO A 1 84 ? 22.622 -0.239 15.303 1.00 61.12 84 PRO A O 1
ATOM 630 N N . ARG A 1 85 ? 23.830 -1.281 13.715 1.00 36.50 85 ARG A N 1
ATOM 631 C CA . ARG A 1 85 ? 23.623 -2.726 14.026 1.00 36.50 85 ARG A CA 1
ATOM 632 C C . ARG A 1 85 ? 22.191 -3.303 14.097 1.00 36.50 85 ARG A C 1
ATOM 634 O O . ARG A 1 85 ? 21.518 -3.192 15.114 1.00 36.50 85 ARG A O 1
ATOM 641 N N . SER A 1 86 ? 21.880 -4.206 13.158 1.00 35.97 86 SER A N 1
ATOM 642 C CA . SER A 1 86 ? 21.600 -5.617 13.500 1.00 35.97 86 SER A CA 1
ATOM 643 C C . SER A 1 86 ? 21.531 -6.546 12.283 1.00 35.97 86 SER A C 1
ATOM 645 O O . SER A 1 86 ? 20.715 -6.376 11.389 1.00 35.97 86 SER A O 1
ATOM 647 N N . VAL A 1 87 ? 22.454 -7.511 12.301 1.00 41.53 87 VAL A N 1
ATOM 648 C CA . VAL A 1 87 ? 22.330 -8.939 11.962 1.00 41.53 87 VAL A CA 1
ATOM 649 C C . VAL A 1 87 ? 21.108 -9.437 11.171 1.00 41.53 87 VAL A C 1
ATOM 651 O O . VAL A 1 87 ? 19.993 -9.450 11.673 1.00 41.53 87 VAL A O 1
ATOM 654 N N . GLY A 1 88 ? 21.406 -10.119 10.060 1.00 35.06 88 GLY A N 1
ATOM 655 C CA . GLY A 1 88 ? 21.093 -11.550 9.974 1.00 35.06 88 GLY A CA 1
ATOM 656 C C . GLY A 1 88 ? 20.232 -12.018 8.799 1.00 35.06 88 GLY A C 1
ATOM 657 O O . GLY A 1 88 ? 19.084 -11.619 8.667 1.00 35.06 88 GLY A O 1
ATOM 658 N N . SER A 1 89 ? 20.786 -13.013 8.092 1.00 37.34 89 SER A N 1
ATOM 659 C CA . SER A 1 89 ? 20.115 -14.046 7.279 1.00 37.34 89 SER A CA 1
ATOM 660 C C . SER A 1 89 ? 19.805 -13.658 5.828 1.00 37.34 89 SER A C 1
ATOM 662 O O . SER A 1 89 ? 18.978 -12.802 5.556 1.00 37.34 89 SER A O 1
ATOM 664 N N . LEU A 1 90 ? 20.612 -14.127 4.871 1.00 40.25 90 LEU A N 1
ATOM 665 C CA . LEU A 1 90 ? 20.634 -15.472 4.260 1.00 40.25 90 LEU A CA 1
ATOM 666 C C . LEU A 1 90 ? 19.585 -15.627 3.156 1.00 40.25 90 LEU A C 1
ATOM 668 O O . LEU A 1 90 ? 18.392 -15.494 3.406 1.00 40.25 90 LEU A O 1
ATOM 672 N N . SER A 1 91 ? 20.101 -16.095 2.014 1.00 39.41 91 SER A N 1
ATOM 673 C CA . SER A 1 91 ? 19.414 -16.823 0.940 1.00 39.41 91 SER A CA 1
ATOM 674 C C . SER A 1 91 ? 18.733 -15.975 -0.141 1.00 39.41 91 SER A C 1
ATOM 676 O O . SER A 1 91 ? 18.100 -14.981 0.170 1.00 39.41 91 SER A O 1
ATOM 678 N N . THR A 1 92 ? 18.722 -16.296 -1.437 1.00 39.00 92 THR A N 1
ATOM 679 C CA . THR A 1 92 ? 19.402 -17.264 -2.323 1.00 39.00 92 THR A CA 1
ATOM 680 C C . THR A 1 92 ? 18.943 -16.876 -3.743 1.00 39.00 92 THR A C 1
ATOM 682 O O . THR A 1 92 ? 17.813 -16.426 -3.902 1.00 39.00 92 THR A O 1
ATOM 685 N N . ALA A 1 93 ? 19.783 -17.112 -4.755 1.00 41.25 93 ALA A N 1
ATOM 686 C CA . ALA A 1 93 ? 19.434 -17.251 -6.177 1.00 41.25 93 ALA A CA 1
ATOM 687 C C . ALA A 1 93 ? 18.842 -16.044 -6.935 1.00 41.25 93 ALA A C 1
ATOM 689 O O . ALA A 1 93 ? 17.648 -15.772 -6.886 1.00 41.25 93 ALA A O 1
ATOM 690 N N . ALA A 1 94 ? 19.680 -15.457 -7.794 1.00 43.69 94 ALA A N 1
ATOM 691 C CA . ALA A 1 94 ? 19.375 -15.255 -9.214 1.00 43.69 94 ALA A CA 1
ATOM 692 C C . ALA A 1 94 ? 20.668 -14.848 -9.946 1.00 43.69 94 ALA A C 1
ATOM 694 O O . ALA A 1 94 ? 20.860 -13.697 -10.328 1.00 43.69 94 ALA A O 1
ATOM 695 N N . GLU A 1 95 ? 21.580 -15.808 -10.115 1.00 46.53 95 GLU A N 1
ATOM 696 C CA . GLU A 1 95 ? 22.545 -15.766 -11.216 1.00 46.53 95 GLU A CA 1
ATOM 697 C C . GLU A 1 95 ? 21.750 -15.940 -12.507 1.00 46.53 95 GLU A C 1
ATOM 699 O O . GLU A 1 95 ? 21.297 -17.044 -12.784 1.00 46.53 95 GLU A O 1
ATOM 704 N N . LEU A 1 96 ? 21.551 -14.878 -13.283 1.00 45.84 96 LEU A N 1
ATOM 705 C CA . LEU A 1 96 ? 21.211 -14.994 -14.698 1.00 45.84 96 LEU A CA 1
ATOM 706 C C . LEU A 1 96 ? 21.616 -13.705 -15.421 1.00 45.84 96 LEU A C 1
ATOM 708 O O . LEU A 1 96 ? 21.003 -12.656 -15.259 1.00 45.84 96 LEU A O 1
ATOM 712 N N . SER A 1 97 ? 22.634 -13.868 -16.265 1.00 47.34 97 SER A N 1
ATOM 713 C CA . SER A 1 97 ? 22.902 -13.076 -17.466 1.00 47.34 97 SER A CA 1
ATOM 714 C C . SER A 1 97 ? 23.245 -11.601 -17.287 1.00 47.34 97 SER A C 1
ATOM 716 O O . SER A 1 97 ? 22.442 -10.726 -17.589 1.00 47.34 97 SER A O 1
ATOM 718 N N . ASP A 1 98 ? 24.519 -11.342 -16.997 1.00 40.50 98 ASP A N 1
ATOM 719 C CA . ASP A 1 98 ? 25.187 -10.148 -17.517 1.00 40.50 98 ASP A CA 1
ATOM 720 C C . ASP A 1 98 ? 26.476 -10.567 -18.240 1.00 40.50 98 ASP A C 1
ATOM 722 O O . ASP A 1 98 ? 27.585 -10.574 -17.711 1.00 40.50 98 ASP A O 1
ATOM 726 N N . ARG A 1 99 ? 26.285 -11.089 -19.455 1.00 48.66 99 ARG A N 1
ATOM 727 C CA . ARG A 1 99 ? 27.349 -11.514 -20.371 1.00 48.66 99 ARG A CA 1
ATOM 728 C C . ARG A 1 99 ? 27.035 -10.940 -21.747 1.00 48.66 99 ARG A C 1
ATOM 730 O O . ARG A 1 99 ? 26.641 -11.660 -22.657 1.00 48.66 99 ARG A O 1
ATOM 737 N N . SER A 1 100 ? 27.102 -9.622 -21.889 1.00 51.34 100 SER A N 1
ATOM 738 C CA . SER A 1 100 ? 27.033 -8.959 -23.198 1.00 51.34 100 SER A CA 1
ATOM 739 C C . SER A 1 100 ? 27.602 -7.553 -23.109 1.00 51.34 100 SER A C 1
ATOM 741 O O . SER A 1 100 ? 26.858 -6.586 -23.022 1.00 51.34 100 SER A O 1
ATOM 743 N N . SER A 1 101 ? 28.930 -7.453 -23.120 1.00 48.22 101 SER A N 1
ATOM 744 C CA . SER A 1 101 ? 29.687 -6.307 -23.649 1.00 48.22 101 SER A CA 1
ATOM 745 C C . SER A 1 101 ? 31.169 -6.682 -23.686 1.00 48.22 101 SER A C 1
ATOM 747 O O . SER A 1 101 ? 32.005 -6.074 -23.026 1.00 48.22 101 SER A O 1
ATOM 749 N N . GLU A 1 102 ? 31.492 -7.743 -24.426 1.00 48.88 102 GLU A N 1
ATOM 750 C CA . GLU A 1 102 ? 32.867 -7.976 -24.867 1.00 48.88 102 GLU A CA 1
ATOM 751 C C . GLU A 1 102 ? 33.069 -7.122 -26.133 1.00 48.88 102 GLU A C 1
ATOM 753 O O . GLU A 1 102 ? 32.356 -7.329 -27.121 1.00 48.88 102 GLU A O 1
ATOM 758 N N . PRO A 1 103 ? 33.948 -6.105 -26.120 1.00 52.03 103 PRO A N 1
ATOM 759 C CA . PRO A 1 103 ? 34.220 -5.311 -27.308 1.00 52.03 103 PRO A CA 1
ATOM 760 C C . PRO A 1 103 ? 34.955 -6.188 -28.327 1.00 52.03 103 PRO A C 1
ATOM 762 O O . PRO A 1 103 ? 36.022 -6.731 -28.044 1.00 52.03 103 PRO A O 1
ATOM 765 N N . LEU A 1 104 ? 34.366 -6.338 -29.515 1.00 63.06 104 LEU A N 1
ATOM 766 C CA . LEU A 1 104 ? 34.972 -7.056 -30.635 1.00 63.06 104 LEU A CA 1
ATOM 767 C C . LEU A 1 104 ? 36.385 -6.508 -30.923 1.00 63.06 104 LEU A C 1
ATOM 769 O O . LEU A 1 104 ? 36.549 -5.287 -31.025 1.00 63.06 104 LEU A O 1
ATOM 773 N N . PRO A 1 105 ? 37.401 -7.372 -31.094 1.00 56.66 105 PRO A N 1
ATOM 774 C CA . PRO A 1 105 ? 38.728 -6.935 -31.493 1.00 56.66 105 PRO A CA 1
ATOM 775 C C . PRO A 1 105 ? 38.675 -6.373 -32.920 1.00 56.66 105 PRO A C 1
ATOM 777 O O . PRO A 1 105 ? 38.227 -7.037 -33.855 1.00 56.66 105 PRO A O 1
ATOM 780 N N . LEU A 1 106 ? 39.123 -5.125 -33.074 1.00 65.25 106 LEU A N 1
ATOM 781 C CA . LEU A 1 106 ? 39.326 -4.476 -34.369 1.00 65.25 106 LEU A CA 1
ATOM 782 C C . LEU A 1 106 ? 40.283 -5.311 -35.241 1.00 65.25 106 LEU A C 1
ATOM 784 O O . LEU A 1 106 ? 41.300 -5.787 -34.732 1.00 65.25 106 LEU A O 1
ATOM 788 N N . PRO A 1 107 ? 40.010 -5.462 -36.550 1.00 58.59 107 PRO A N 1
ATOM 789 C CA . PRO A 1 107 ? 40.922 -6.131 -37.464 1.00 58.59 107 PRO A CA 1
ATOM 790 C C . PRO A 1 107 ? 42.212 -5.316 -37.596 1.00 58.59 107 PRO A C 1
ATOM 792 O O . PRO A 1 107 ? 42.208 -4.169 -38.048 1.00 58.59 107 PRO A O 1
ATOM 795 N N . THR A 1 108 ? 43.325 -5.920 -37.193 1.00 64.25 108 THR A N 1
ATOM 796 C CA . THR A 1 108 ? 44.675 -5.406 -37.415 1.00 64.25 108 THR A CA 1
ATOM 797 C C . THR A 1 108 ? 44.917 -5.276 -38.924 1.00 64.25 108 THR A C 1
ATOM 799 O O . THR A 1 108 ? 44.709 -6.253 -39.649 1.00 64.25 108 THR A O 1
ATOM 802 N N . PRO A 1 109 ? 45.347 -4.109 -39.436 1.00 62.47 109 PRO A N 1
ATOM 803 C CA . PRO A 1 109 ? 45.694 -3.976 -40.844 1.00 62.47 109 PRO A CA 1
ATOM 804 C C . PRO A 1 109 ? 46.913 -4.857 -41.170 1.00 62.47 109 PRO A C 1
ATOM 806 O O . PRO A 1 109 ? 47.816 -4.978 -40.335 1.00 62.47 109 PRO A O 1
ATOM 809 N N . PRO A 1 110 ? 46.967 -5.479 -42.363 1.00 54.66 110 PRO A N 1
ATOM 810 C CA . PRO A 1 110 ? 48.125 -6.254 -42.777 1.00 54.66 110 PRO A CA 1
ATOM 811 C C . PRO A 1 110 ? 49.353 -5.343 -42.828 1.00 54.66 110 PRO A C 1
ATOM 813 O O . PRO A 1 110 ? 49.331 -4.280 -43.450 1.00 54.66 110 PRO A O 1
ATOM 816 N N . ALA A 1 111 ? 50.407 -5.773 -42.135 1.00 49.53 111 ALA A N 1
ATOM 817 C CA . ALA A 1 111 ? 51.710 -5.134 -42.136 1.00 49.53 111 ALA A CA 1
ATOM 818 C C . ALA A 1 111 ? 52.160 -4.874 -43.580 1.00 49.53 111 ALA A C 1
ATOM 820 O O . ALA A 1 111 ? 52.229 -5.794 -44.399 1.00 49.53 111 ALA A O 1
ATOM 821 N N . ALA A 1 112 ? 52.441 -3.607 -43.885 1.00 46.31 112 ALA A N 1
ATOM 822 C CA . ALA A 1 112 ? 53.081 -3.229 -45.130 1.00 46.31 112 ALA A CA 1
ATOM 823 C C . ALA A 1 112 ? 54.422 -3.977 -45.248 1.00 46.31 112 ALA A C 1
ATOM 825 O O . ALA A 1 112 ? 55.151 -4.059 -44.254 1.00 46.31 112 ALA A O 1
ATOM 826 N N . PRO A 1 113 ? 54.768 -4.530 -46.423 1.00 50.97 113 PRO A N 1
ATOM 827 C CA . PRO A 1 113 ? 56.092 -5.076 -46.633 1.00 50.97 113 PRO A CA 1
ATOM 828 C C . PRO A 1 113 ? 57.100 -3.930 -46.568 1.00 50.97 113 PRO A C 1
ATOM 830 O O . PRO A 1 113 ? 57.092 -3.012 -47.389 1.00 50.97 113 PRO A O 1
ATOM 833 N N . ASP A 1 114 ? 57.944 -4.013 -45.548 1.00 47.47 114 ASP A N 1
ATOM 834 C CA . ASP A 1 114 ? 59.131 -3.207 -45.331 1.00 47.47 114 ASP A CA 1
ATOM 835 C C . ASP A 1 114 ? 60.075 -3.414 -46.525 1.00 47.47 114 ASP A C 1
ATOM 837 O O . ASP A 1 114 ? 60.854 -4.371 -46.610 1.00 47.47 114 ASP A O 1
ATOM 841 N N . ALA A 1 115 ? 59.945 -2.546 -47.527 1.00 46.25 115 ALA A N 1
ATOM 842 C CA . ALA A 1 115 ? 60.844 -2.492 -48.665 1.00 46.25 115 ALA A CA 1
ATOM 843 C C . ALA A 1 115 ? 62.170 -1.861 -48.217 1.00 46.25 115 ALA A C 1
ATOM 845 O O . ALA A 1 115 ? 62.487 -0.720 -48.541 1.00 46.25 115 ALA A O 1
ATOM 846 N N . SER A 1 116 ? 62.942 -2.628 -47.441 1.00 44.50 116 SER A N 1
ATOM 847 C CA . SER A 1 116 ? 64.269 -3.091 -47.860 1.00 44.50 116 SER A CA 1
ATOM 848 C C . SER A 1 116 ? 64.960 -2.079 -48.781 1.00 44.50 116 SER A C 1
ATOM 850 O O . SER A 1 116 ? 64.871 -2.145 -50.005 1.00 44.50 116 SER A O 1
ATOM 852 N N . ARG A 1 117 ? 65.616 -1.062 -48.222 1.00 50.00 117 ARG A N 1
ATOM 853 C CA . ARG A 1 117 ? 67.039 -1.156 -47.864 1.00 50.00 117 ARG A CA 1
ATOM 854 C C . ARG A 1 117 ? 67.780 -2.133 -48.781 1.00 50.00 117 ARG A C 1
ATOM 856 O O . ARG A 1 117 ? 68.130 -3.239 -48.391 1.00 50.00 117 ARG A O 1
ATOM 863 N N . SER A 1 118 ? 67.992 -1.702 -50.017 1.00 44.25 118 SER A N 1
ATOM 864 C CA . SER A 1 118 ? 69.034 -2.245 -50.882 1.00 44.25 118 SER A CA 1
ATOM 865 C C . SER A 1 118 ? 70.193 -1.257 -50.859 1.00 44.25 118 SER A C 1
ATOM 867 O O . SER A 1 118 ? 70.386 -0.466 -51.777 1.00 44.25 118 SER A O 1
ATOM 869 N N . ASP A 1 119 ? 70.926 -1.289 -49.746 1.00 46.88 119 ASP A N 1
ATOM 870 C CA . ASP A 1 119 ? 72.323 -0.877 -49.698 1.00 46.88 119 ASP A CA 1
ATOM 871 C C . ASP A 1 119 ? 73.077 -1.794 -50.679 1.00 46.88 119 ASP A C 1
ATOM 873 O O . ASP A 1 119 ? 73.442 -2.918 -50.334 1.00 46.88 119 ASP A O 1
ATOM 877 N N . ILE A 1 120 ? 73.254 -1.354 -51.928 1.00 47.66 120 ILE A N 1
ATOM 878 C CA . ILE A 1 120 ? 74.238 -1.945 -52.840 1.00 47.66 120 ILE A CA 1
ATOM 879 C C . ILE A 1 120 ? 75.468 -1.034 -52.810 1.00 47.66 120 ILE A C 1
ATOM 881 O O . ILE A 1 120 ? 75.433 0.062 -53.374 1.00 47.66 120 ILE A O 1
ATOM 885 N N . PRO A 1 121 ? 76.564 -1.465 -52.163 1.00 55.94 121 PRO A N 1
ATOM 886 C CA . PRO A 1 121 ? 77.851 -0.815 -52.284 1.00 55.94 121 PRO A CA 1
ATOM 887 C C . PRO A 1 121 ? 78.489 -1.308 -53.583 1.00 55.94 121 PRO A C 1
ATOM 889 O O . PRO A 1 121 ? 78.761 -2.495 -53.744 1.00 55.94 121 PRO A O 1
ATOM 892 N N . ALA A 1 122 ? 78.735 -0.409 -54.528 1.00 40.69 122 ALA A N 1
ATOM 893 C CA . ALA A 1 122 ? 79.541 -0.729 -55.698 1.00 40.69 122 ALA A CA 1
ATOM 894 C C . ALA A 1 122 ? 80.574 0.371 -55.916 1.00 40.69 122 ALA A C 1
ATOM 896 O O . ALA A 1 122 ? 80.475 1.214 -56.804 1.00 40.69 122 ALA A O 1
ATOM 897 N N . SER A 1 123 ? 81.591 0.322 -55.060 1.00 42.78 123 SER A N 1
ATOM 898 C CA . SER A 1 123 ? 82.965 0.589 -55.458 1.00 42.78 123 SER A CA 1
ATOM 899 C C . SER A 1 123 ? 83.242 -0.047 -56.822 1.00 42.78 123 SER A C 1
ATOM 901 O O . SER A 1 123 ? 83.038 -1.245 -56.985 1.00 42.78 123 SER A O 1
ATOM 903 N N . ASN A 1 124 ? 83.687 0.762 -57.778 1.00 41.44 124 ASN A N 1
ATOM 904 C CA . ASN A 1 124 ? 84.605 0.414 -58.865 1.00 41.44 124 ASN A CA 1
ATOM 905 C C . ASN A 1 124 ? 85.059 1.763 -59.441 1.00 41.44 124 ASN A C 1
ATOM 907 O O . ASN A 1 124 ? 84.322 2.433 -60.155 1.00 41.44 124 ASN A O 1
ATOM 911 N N . GLU A 1 125 ? 86.116 2.337 -58.870 1.00 42.97 125 GLU A N 1
ATOM 912 C CA . GLU A 1 125 ? 87.431 2.380 -59.523 1.00 42.97 125 GLU A CA 1
ATOM 913 C C . GLU A 1 125 ? 87.365 2.857 -60.988 1.00 42.97 125 GLU A C 1
ATOM 915 O O . GLU A 1 125 ? 86.905 2.111 -61.858 1.00 42.97 125 GLU A O 1
ATOM 920 N N . PRO A 1 126 ? 87.907 4.046 -61.315 1.00 45.50 126 PRO A N 1
ATOM 921 C CA . PRO A 1 126 ? 88.267 4.351 -62.688 1.00 45.50 126 PRO A CA 1
ATOM 922 C C . PRO A 1 126 ? 89.458 3.459 -63.048 1.00 45.50 126 PRO A C 1
ATOM 924 O O . PRO A 1 126 ? 90.609 3.764 -62.750 1.00 45.50 126 PRO A O 1
ATOM 927 N N . ARG A 1 127 ? 89.188 2.304 -63.661 1.00 41.69 127 ARG A N 1
ATOM 928 C CA . ARG A 1 127 ? 90.235 1.475 -64.255 1.00 41.69 127 ARG A CA 1
ATOM 929 C C . ARG A 1 127 ? 90.749 2.202 -65.496 1.00 41.69 127 ARG A C 1
ATOM 931 O O . ARG A 1 127 ? 90.262 1.991 -66.605 1.00 41.69 127 ARG A O 1
ATOM 938 N N . GLU A 1 128 ? 91.736 3.066 -65.284 1.00 44.66 128 GLU A N 1
ATOM 939 C CA . GLU A 1 128 ? 92.683 3.542 -66.287 1.00 44.66 128 GLU A CA 1
ATOM 940 C C . GLU A 1 128 ? 93.380 2.323 -66.914 1.00 44.66 128 GLU A C 1
ATOM 942 O O . GLU A 1 128 ? 94.465 1.901 -66.521 1.00 44.66 128 GLU A O 1
ATOM 947 N N . LYS A 1 129 ? 92.724 1.684 -67.887 1.00 43.78 129 LYS A N 1
ATOM 948 C CA . LYS A 1 129 ? 93.394 0.775 -68.812 1.00 43.78 129 LYS A CA 1
ATOM 949 C C . LYS A 1 129 ? 94.059 1.630 -69.879 1.00 43.78 129 LYS A C 1
ATOM 951 O O . LYS A 1 129 ? 93.450 1.998 -70.879 1.00 43.78 129 LYS A O 1
ATOM 956 N N . SER A 1 130 ? 95.317 1.940 -69.600 1.00 46.59 130 SER A N 1
ATOM 957 C CA . SER A 1 130 ? 96.382 2.193 -70.562 1.00 46.59 130 SER A CA 1
ATOM 958 C C . SER A 1 130 ? 96.118 1.535 -71.924 1.00 46.59 130 SER A C 1
ATOM 960 O O . SER A 1 130 ? 96.225 0.319 -72.089 1.00 46.59 130 SER A O 1
ATOM 962 N N . ALA A 1 131 ? 95.787 2.356 -72.920 1.00 40.91 131 ALA A N 1
ATOM 963 C CA . ALA A 1 131 ? 95.928 1.970 -74.315 1.00 40.91 131 ALA A CA 1
ATOM 964 C C . ALA A 1 131 ? 97.417 2.095 -74.698 1.00 40.91 131 ALA A C 1
ATOM 966 O O . ALA A 1 131 ? 98.039 3.114 -74.387 1.00 40.91 131 ALA A O 1
ATOM 967 N N . PRO A 1 132 ? 98.016 1.081 -75.341 1.00 46.94 132 PRO A N 1
ATOM 968 C CA . PRO A 1 132 ? 99.398 1.145 -75.791 1.00 46.94 132 PRO A CA 1
ATOM 969 C C . PRO A 1 132 ? 99.533 2.155 -76.934 1.00 46.94 132 PRO A C 1
ATOM 971 O O . PRO A 1 132 ? 98.745 2.156 -77.880 1.00 46.94 132 PRO A O 1
ATOM 974 N N . ALA A 1 133 ? 100.567 2.992 -76.865 1.00 49.56 133 ALA A N 1
ATOM 975 C CA . ALA A 1 133 ? 101.037 3.774 -77.998 1.00 49.56 133 ALA A CA 1
ATOM 976 C C . ALA A 1 133 ? 101.492 2.813 -79.110 1.00 49.56 133 ALA A C 1
ATOM 978 O O . ALA A 1 133 ? 102.585 2.251 -79.054 1.00 49.56 133 ALA A O 1
ATOM 979 N N . VAL A 1 134 ? 100.639 2.597 -80.112 1.00 41.78 134 VAL A N 1
ATOM 980 C CA . VAL A 1 134 ? 101.021 1.921 -81.353 1.00 41.78 134 VAL A CA 1
ATOM 981 C C . VAL A 1 134 ? 101.603 2.978 -82.282 1.00 41.78 134 VAL A C 1
ATOM 983 O O . VAL A 1 134 ? 100.884 3.789 -82.863 1.00 41.78 134 VAL A O 1
ATOM 986 N N . GLY A 1 135 ? 102.930 2.977 -82.402 1.00 47.59 135 GLY A N 1
ATOM 987 C CA . GLY A 1 135 ? 103.621 3.649 -83.492 1.00 47.59 135 GLY A CA 1
ATOM 988 C C . GLY A 1 135 ? 103.288 2.951 -84.808 1.00 47.59 135 GLY A C 1
ATOM 989 O O . GLY A 1 135 ? 103.670 1.803 -85.014 1.00 47.59 135 GLY A O 1
ATOM 990 N N . VAL A 1 136 ? 102.577 3.643 -85.698 1.00 41.53 136 VAL A N 1
ATOM 991 C CA . VAL A 1 136 ? 102.415 3.231 -87.097 1.00 41.53 136 VAL A CA 1
ATOM 992 C C . VAL A 1 136 ? 103.510 3.929 -87.898 1.00 41.53 136 VAL A C 1
ATOM 994 O O . VAL A 1 136 ? 103.333 5.022 -88.430 1.00 41.53 136 VAL A O 1
ATOM 997 N N . THR A 1 137 ? 104.687 3.311 -87.920 1.00 38.94 137 THR A N 1
ATOM 998 C CA . THR A 1 137 ? 105.733 3.580 -88.907 1.00 38.94 137 THR A CA 1
ATOM 999 C C . THR A 1 137 ? 105.380 2.862 -90.209 1.00 38.94 137 THR A C 1
ATOM 1001 O O . THR A 1 137 ? 104.896 1.732 -90.213 1.00 38.94 137 THR A O 1
ATOM 1004 N N . GLY A 1 138 ? 105.550 3.575 -91.322 1.00 45.91 138 GLY A N 1
ATOM 1005 C CA . GLY A 1 138 ? 104.995 3.215 -92.619 1.00 45.91 138 GLY A CA 1
ATOM 1006 C C . GLY A 1 138 ? 105.509 1.912 -93.228 1.00 45.91 138 GLY A C 1
ATOM 1007 O O . GLY A 1 138 ? 106.687 1.591 -93.142 1.00 45.91 138 GLY A O 1
ATOM 1008 N N . PHE A 1 139 ? 104.608 1.245 -93.946 1.00 38.41 139 PHE A N 1
ATOM 1009 C CA . PHE A 1 139 ? 104.897 0.422 -95.117 1.00 38.41 139 PHE A CA 1
ATOM 1010 C C . PHE A 1 139 ? 103.648 0.449 -96.010 1.00 38.41 139 PHE A C 1
ATOM 1012 O O . PHE A 1 139 ? 102.590 -0.048 -95.626 1.00 38.41 139 PHE A O 1
ATOM 1019 N N . VAL A 1 140 ? 103.752 1.057 -97.196 1.00 46.66 140 VAL A N 1
ATOM 1020 C CA . VAL A 1 140 ? 102.712 1.018 -98.237 1.00 46.66 140 VAL A CA 1
ATOM 1021 C C . VAL A 1 140 ? 102.734 -0.384 -98.850 1.00 46.66 140 VAL A C 1
ATOM 1023 O O . VAL A 1 140 ? 103.358 -0.626 -99.881 1.00 46.66 140 VAL A O 1
ATOM 1026 N N . SER A 1 141 ? 102.116 -1.338 -98.159 1.00 48.25 141 SER A N 1
ATOM 1027 C CA . SER A 1 141 ? 101.880 -2.678 -98.692 1.00 48.25 141 SER A CA 1
ATOM 1028 C C . SER A 1 141 ? 100.728 -2.601 -99.690 1.00 48.25 141 SER A C 1
ATOM 1030 O O . SER A 1 141 ? 99.699 -1.989 -99.405 1.00 48.25 141 SER A O 1
ATOM 1032 N N . ARG A 1 142 ? 100.924 -3.172 -100.886 1.00 51.06 142 ARG A N 1
ATOM 1033 C CA . ARG A 1 142 ? 99.904 -3.253 -101.942 1.00 51.06 142 ARG A CA 1
ATOM 1034 C C . ARG A 1 142 ? 98.624 -3.842 -101.356 1.00 51.06 142 ARG A C 1
ATOM 1036 O O . ARG A 1 142 ? 98.595 -5.017 -101.009 1.00 51.06 142 ARG A O 1
ATOM 1043 N N . VAL A 1 143 ? 97.602 -2.999 -101.260 1.00 54.06 143 VAL A N 1
ATOM 1044 C CA . VAL A 1 143 ? 96.267 -3.360 -100.792 1.00 54.06 143 VAL A CA 1
ATOM 1045 C C . VAL A 1 143 ? 95.746 -4.502 -101.666 1.00 54.06 143 VAL A C 1
ATOM 1047 O O . VAL A 1 143 ? 95.582 -4.335 -102.877 1.00 54.06 143 VAL A O 1
ATOM 1050 N N . SER A 1 144 ? 95.541 -5.673 -101.061 1.00 69.69 144 SER A N 1
ATOM 1051 C CA . SER A 1 144 ? 94.900 -6.809 -101.718 1.00 69.69 144 SER A CA 1
ATOM 1052 C C . SER A 1 144 ? 93.424 -6.483 -101.957 1.00 69.69 144 SER A C 1
ATOM 1054 O O . SER A 1 144 ? 92.771 -5.867 -101.114 1.00 69.69 144 SER A O 1
ATOM 1056 N N . ALA A 1 145 ? 92.867 -6.906 -103.093 1.00 73.56 145 ALA A N 1
ATOM 1057 C CA . ALA A 1 145 ? 91.443 -6.725 -103.389 1.00 73.56 145 ALA A CA 1
ATOM 1058 C C . ALA A 1 145 ? 90.531 -7.381 -102.328 1.00 73.56 145 ALA A C 1
ATOM 1060 O O . ALA A 1 145 ? 89.415 -6.909 -102.101 1.00 73.56 145 ALA A O 1
ATOM 1061 N N . ASP A 1 146 ? 91.014 -8.425 -101.649 1.00 80.88 146 ASP A N 1
ATOM 1062 C CA . ASP A 1 146 ? 90.285 -9.105 -100.576 1.00 80.88 146 ASP A CA 1
ATOM 1063 C C . ASP A 1 146 ? 90.233 -8.279 -99.283 1.00 80.88 146 ASP A C 1
ATOM 1065 O O . ASP A 1 146 ? 89.203 -8.278 -98.608 1.00 80.88 146 ASP A O 1
ATOM 1069 N N . ASP A 1 147 ? 91.262 -7.477 -98.991 1.00 80.56 147 ASP A N 1
ATOM 1070 C CA . ASP A 1 147 ? 91.255 -6.556 -97.846 1.00 80.56 147 ASP A CA 1
ATOM 1071 C C . ASP A 1 147 ? 90.243 -5.421 -98.064 1.00 80.56 147 ASP A C 1
ATOM 1073 O O . ASP A 1 147 ? 89.535 -5.015 -97.140 1.00 80.56 147 ASP A O 1
ATOM 1077 N N . VAL A 1 148 ? 90.099 -4.941 -99.308 1.00 82.50 148 VAL A N 1
ATOM 1078 C CA . VAL A 1 148 ? 89.070 -3.947 -99.675 1.00 82.50 148 VAL A CA 1
ATOM 1079 C C . VAL A 1 148 ? 87.662 -4.530 -99.529 1.00 82.50 148 VAL A C 1
ATOM 1081 O O . VAL A 1 148 ? 86.758 -3.862 -99.033 1.00 82.50 148 VAL A O 1
ATOM 1084 N N . ARG A 1 149 ? 87.453 -5.792 -99.919 1.00 86.12 149 ARG A N 1
ATOM 1085 C CA . ARG A 1 149 ? 86.160 -6.470 -99.731 1.00 86.12 149 ARG A CA 1
ATOM 1086 C C . ARG A 1 149 ? 85.838 -6.700 -98.259 1.00 86.12 149 ARG A C 1
ATOM 1088 O O . ARG A 1 149 ? 84.699 -6.482 -97.857 1.00 86.12 149 ARG A O 1
ATOM 1095 N N . LEU A 1 150 ? 86.827 -7.096 -97.458 1.00 90.44 150 LEU A N 1
ATOM 1096 C CA . LEU A 1 150 ? 86.665 -7.299 -96.021 1.00 90.44 150 LEU A CA 1
ATOM 1097 C C . LEU A 1 150 ? 86.348 -5.982 -95.305 1.00 90.44 150 LEU A C 1
ATOM 1099 O O . LEU A 1 150 ? 85.423 -5.933 -94.502 1.00 90.44 150 LEU A O 1
ATOM 1103 N N . THR A 1 151 ? 87.073 -4.910 -95.629 1.00 88.69 151 THR A N 1
ATOM 1104 C CA . THR A 1 151 ? 86.817 -3.564 -95.089 1.00 88.69 151 THR A CA 1
ATOM 1105 C C . THR A 1 151 ? 85.457 -3.011 -95.512 1.00 88.69 151 THR A C 1
ATOM 1107 O O . THR A 1 151 ? 84.770 -2.409 -94.695 1.00 88.69 151 THR A O 1
ATOM 1110 N N . MET A 1 152 ? 85.005 -3.262 -96.742 1.00 89.38 152 MET A N 1
ATOM 1111 C CA . MET A 1 152 ? 83.643 -2.903 -97.154 1.00 89.38 152 MET A CA 1
ATOM 1112 C C . MET A 1 152 ? 82.578 -3.720 -96.413 1.00 89.38 152 MET A C 1
ATOM 1114 O O . MET A 1 152 ? 81.598 -3.148 -95.949 1.00 89.38 152 MET A O 1
ATOM 1118 N N . ALA A 1 153 ? 82.782 -5.028 -96.230 1.00 90.50 153 ALA A N 1
ATOM 1119 C CA . ALA A 1 153 ? 81.862 -5.876 -95.472 1.00 90.50 153 ALA A CA 1
ATOM 1120 C C . ALA A 1 153 ? 81.777 -5.469 -93.990 1.00 90.50 153 ALA A C 1
ATOM 1122 O O . ALA A 1 153 ? 80.690 -5.474 -93.411 1.00 90.50 153 ALA A O 1
ATOM 1123 N N . THR A 1 154 ? 82.897 -5.076 -93.372 1.00 92.12 154 THR A N 1
ATOM 1124 C CA . THR A 1 154 ? 82.891 -4.560 -91.997 1.00 92.12 154 THR A CA 1
ATOM 1125 C C . THR A 1 154 ? 82.232 -3.191 -91.911 1.00 92.12 154 THR A C 1
ATOM 1127 O O . THR A 1 154 ? 81.478 -2.973 -90.970 1.00 92.12 154 THR A O 1
ATOM 1130 N N . ILE A 1 155 ? 82.432 -2.298 -92.886 1.00 93.31 155 ILE A N 1
ATOM 1131 C CA . ILE A 1 155 ? 81.718 -1.014 -92.944 1.00 93.31 155 ILE A CA 1
ATOM 1132 C C . ILE A 1 155 ? 80.207 -1.241 -93.090 1.00 93.31 155 ILE A C 1
ATOM 1134 O O . ILE A 1 155 ? 79.447 -0.631 -92.345 1.00 93.31 155 ILE A O 1
ATOM 1138 N N . SER A 1 156 ? 79.757 -2.144 -93.969 1.00 92.81 156 SER A N 1
ATOM 1139 C CA . SER A 1 156 ? 78.330 -2.478 -94.103 1.00 92.81 156 SER A CA 1
ATOM 1140 C C . SER A 1 156 ? 77.751 -3.063 -92.812 1.00 92.81 156 SER A C 1
ATOM 1142 O O . SER A 1 156 ? 76.699 -2.619 -92.367 1.00 92.81 156 SER A O 1
ATOM 1144 N N . TYR A 1 157 ? 78.464 -3.982 -92.152 1.00 94.12 157 TYR A N 1
ATOM 1145 C CA . TYR A 1 157 ? 78.045 -4.521 -90.853 1.00 94.12 157 TYR A CA 1
ATOM 1146 C C . TYR A 1 157 ? 77.993 -3.447 -89.757 1.00 94.12 157 TYR A C 1
ATOM 1148 O O . TYR A 1 157 ? 77.084 -3.449 -88.930 1.00 94.12 157 TYR A O 1
ATOM 1156 N N . LEU A 1 158 ? 78.964 -2.528 -89.728 1.00 94.75 158 LEU A N 1
ATOM 1157 C CA . LEU A 1 158 ? 78.972 -1.414 -88.780 1.00 94.75 158 LEU A CA 1
ATOM 1158 C C . LEU A 1 158 ? 77.812 -0.451 -89.041 1.00 94.75 158 LEU A C 1
ATOM 1160 O O . LEU A 1 158 ? 77.194 -0.011 -88.078 1.00 94.75 158 LEU A O 1
ATOM 1164 N N . TRP A 1 159 ? 77.479 -0.192 -90.307 1.00 95.50 159 TRP A N 1
ATOM 1165 C CA . TRP A 1 159 ? 76.330 0.626 -90.693 1.00 95.50 159 TRP A CA 1
ATOM 1166 C C . TRP A 1 159 ? 75.000 -0.031 -90.302 1.00 95.50 159 TRP A C 1
ATOM 1168 O O . TRP A 1 159 ? 74.144 0.615 -89.702 1.00 95.50 159 TRP A O 1
ATOM 1178 N N . ASP A 1 160 ? 74.833 -1.331 -90.563 1.00 94.31 160 ASP A N 1
ATOM 1179 C CA . ASP A 1 160 ? 73.651 -2.089 -90.131 1.00 94.31 160 ASP A CA 1
ATOM 1180 C C . ASP A 1 160 ? 73.543 -2.115 -88.603 1.00 94.31 160 ASP A C 1
ATOM 1182 O O . ASP A 1 160 ? 72.465 -1.930 -88.037 1.00 94.31 160 ASP A O 1
ATOM 1186 N N . ARG A 1 161 ? 74.671 -2.284 -87.907 1.00 93.62 161 ARG A N 1
ATOM 1187 C CA . ARG A 1 161 ? 74.719 -2.243 -86.445 1.00 93.62 161 ARG A CA 1
ATOM 1188 C C . ARG A 1 161 ? 74.360 -0.858 -85.908 1.00 93.62 161 ARG A C 1
ATOM 1190 O O . ARG A 1 161 ? 73.608 -0.777 -84.939 1.00 93.62 161 ARG A O 1
ATOM 1197 N N . GLU A 1 162 ? 74.845 0.216 -86.521 1.00 95.44 162 GLU A N 1
ATOM 1198 C CA . GLU A 1 162 ? 74.452 1.588 -86.184 1.00 95.44 162 GLU A CA 1
ATOM 1199 C C . GLU A 1 162 ? 72.948 1.793 -86.394 1.00 95.44 162 GLU A C 1
ATOM 1201 O O . GLU A 1 162 ? 72.268 2.249 -85.478 1.00 95.44 162 GLU A O 1
ATOM 1206 N N . ALA A 1 163 ? 72.393 1.325 -87.516 1.00 93.81 163 ALA A N 1
ATOM 1207 C CA . ALA A 1 163 ? 70.954 1.355 -87.764 1.00 93.81 163 ALA A CA 1
ATOM 1208 C C . ALA A 1 163 ? 70.160 0.569 -86.699 1.00 93.81 163 ALA A C 1
ATOM 1210 O O . ALA A 1 163 ? 69.128 1.048 -86.222 1.00 93.81 163 ALA A O 1
ATOM 1211 N N . THR A 1 164 ? 70.650 -0.600 -86.256 1.00 94.88 164 THR A N 1
ATOM 1212 C CA . THR A 1 164 ? 70.017 -1.347 -85.151 1.00 94.88 164 THR A CA 1
ATOM 1213 C C . THR A 1 164 ? 70.116 -0.617 -83.815 1.00 94.88 164 THR A C 1
ATOM 1215 O O . THR A 1 164 ? 69.153 -0.644 -83.052 1.00 94.88 164 THR A O 1
ATOM 1218 N N . PHE A 1 165 ? 71.227 0.068 -83.527 1.00 95.94 165 PHE A N 1
ATOM 1219 C CA . PHE A 1 165 ? 71.363 0.870 -82.312 1.00 95.94 165 PHE A CA 1
ATOM 1220 C C . PHE A 1 165 ? 70.452 2.095 -82.333 1.00 95.94 165 PHE A C 1
ATOM 1222 O O . PHE A 1 165 ? 69.834 2.389 -81.313 1.00 95.94 165 PHE A O 1
ATOM 1229 N N . CYS A 1 166 ? 70.306 2.765 -83.477 1.00 96.44 166 CYS A N 1
ATOM 1230 C CA . CYS A 1 166 ? 69.332 3.841 -83.646 1.00 96.44 166 CYS A CA 1
ATOM 1231 C C . CYS A 1 166 ? 67.903 3.328 -83.422 1.00 96.44 166 CYS A C 1
ATOM 1233 O O . CYS A 1 166 ? 67.172 3.895 -82.616 1.00 96.44 166 CYS A O 1
ATOM 1235 N N . SER A 1 167 ? 67.533 2.193 -84.026 1.00 95.69 167 SER A N 1
ATOM 1236 C CA . SER A 1 167 ? 66.218 1.576 -83.807 1.00 95.69 167 SER A CA 1
ATOM 1237 C C . SER A 1 167 ? 65.994 1.181 -82.341 1.00 95.69 167 SER A C 1
ATOM 1239 O O . SER A 1 167 ? 64.930 1.445 -81.782 1.00 95.69 167 SER A O 1
ATOM 1241 N N . GLN A 1 168 ? 66.999 0.601 -81.678 1.00 96.88 168 GLN A N 1
ATOM 1242 C CA . GLN A 1 168 ? 66.927 0.298 -80.248 1.00 96.88 168 GLN A CA 1
ATOM 1243 C C . GLN A 1 168 ? 66.767 1.572 -79.412 1.00 96.88 168 GLN A C 1
ATOM 1245 O O . GLN A 1 168 ? 65.929 1.596 -78.511 1.00 96.88 168 GLN A O 1
ATOM 1250 N N . ALA A 1 169 ? 67.502 2.641 -79.722 1.00 96.50 169 ALA A N 1
ATOM 1251 C CA . ALA A 1 169 ? 67.363 3.928 -79.049 1.00 96.50 169 ALA A CA 1
ATOM 1252 C C . ALA A 1 169 ? 65.938 4.492 -79.196 1.00 96.50 169 ALA A C 1
ATOM 1254 O O . ALA A 1 169 ? 65.354 4.923 -78.200 1.00 96.50 169 ALA A O 1
ATOM 1255 N N . ASP A 1 170 ? 65.332 4.382 -80.381 1.00 96.50 170 ASP A N 1
ATOM 1256 C CA . ASP A 1 170 ? 63.941 4.782 -80.619 1.00 96.50 170 ASP A CA 1
ATOM 1257 C C . ASP A 1 170 ? 62.947 3.923 -79.816 1.00 96.50 170 ASP A C 1
ATOM 1259 O O . ASP A 1 170 ? 62.004 4.444 -79.211 1.00 96.50 170 ASP A O 1
ATOM 1263 N N . THR A 1 171 ? 63.162 2.603 -79.731 1.00 96.88 171 THR A N 1
ATOM 1264 C CA . THR A 1 171 ? 62.315 1.721 -78.901 1.00 96.88 171 THR A CA 1
ATOM 1265 C C . THR A 1 171 ? 62.438 2.028 -77.407 1.00 96.88 171 THR A C 1
ATOM 1267 O O . THR A 1 171 ? 61.438 2.043 -76.692 1.00 96.88 171 THR A O 1
ATOM 1270 N N . ILE A 1 172 ? 63.644 2.338 -76.921 1.00 97.06 172 ILE A N 1
ATOM 1271 C CA . ILE A 1 172 ? 63.859 2.740 -75.527 1.00 97.06 172 ILE A CA 1
ATOM 1272 C C . ILE A 1 172 ? 63.163 4.075 -75.266 1.00 97.06 172 ILE A C 1
ATOM 1274 O O . ILE A 1 172 ? 62.478 4.215 -74.255 1.00 97.06 172 ILE A O 1
ATOM 1278 N N . HIS A 1 173 ? 63.282 5.038 -76.180 1.00 97.00 173 HIS A N 1
ATOM 1279 C CA . HIS A 1 173 ? 62.628 6.335 -76.052 1.00 97.00 173 HIS A CA 1
ATOM 1280 C C . HIS A 1 173 ? 61.096 6.206 -76.038 1.00 97.00 173 HIS A C 1
ATOM 1282 O O . HIS A 1 173 ? 60.432 6.783 -75.177 1.00 97.00 173 HIS A O 1
ATOM 1288 N N . THR A 1 174 ? 60.517 5.404 -76.937 1.00 97.06 174 THR A N 1
ATOM 1289 C CA . THR A 1 174 ? 59.066 5.141 -76.962 1.00 97.06 174 THR A CA 1
ATOM 1290 C C . THR A 1 174 ? 58.586 4.405 -75.712 1.00 97.06 174 THR A C 1
ATOM 1292 O O . THR A 1 174 ? 57.555 4.783 -75.152 1.00 97.06 174 THR A O 1
ATOM 1295 N N . LEU A 1 175 ? 59.343 3.425 -75.205 1.00 97.44 175 LEU A N 1
ATOM 1296 C CA . LEU A 1 175 ? 59.024 2.754 -73.944 1.00 97.44 175 LEU A CA 1
ATOM 1297 C C . LEU A 1 175 ? 59.079 3.734 -72.765 1.00 97.44 175 LEU A C 1
ATOM 1299 O O . LEU A 1 175 ? 58.138 3.787 -71.973 1.00 97.44 175 LEU A O 1
ATOM 1303 N N . GLN A 1 176 ? 60.126 4.557 -72.675 1.00 97.88 176 GLN A N 1
ATOM 1304 C CA . GLN A 1 176 ? 60.253 5.591 -71.646 1.00 97.88 176 GLN A CA 1
ATOM 1305 C C . GLN A 1 176 ? 59.101 6.598 -71.707 1.00 97.88 176 GLN A C 1
ATOM 1307 O O . GLN A 1 176 ? 58.556 6.963 -70.665 1.00 97.88 176 GLN A O 1
ATOM 1312 N N . GLN A 1 177 ? 58.692 7.013 -72.908 1.00 97.94 177 GLN A N 1
ATOM 1313 C CA . GLN A 1 177 ? 57.545 7.895 -73.090 1.00 97.94 177 GLN A CA 1
ATOM 1314 C C . GLN A 1 177 ? 56.242 7.216 -72.652 1.00 97.94 177 GLN A C 1
ATOM 1316 O O . GLN A 1 177 ? 55.492 7.792 -71.871 1.00 97.94 177 GLN A O 1
ATOM 1321 N N . SER A 1 178 ? 56.012 5.963 -73.056 1.00 97.44 178 SER A N 1
ATOM 1322 C CA . SER A 1 178 ? 54.821 5.199 -72.665 1.00 97.44 178 SER A CA 1
ATOM 1323 C C . SER A 1 178 ? 54.728 4.985 -71.149 1.00 97.44 178 SER A C 1
ATOM 1325 O O . SER A 1 178 ? 53.640 5.075 -70.577 1.00 97.44 178 SER A O 1
ATOM 1327 N N . TYR A 1 179 ? 55.869 4.772 -70.482 1.00 97.75 179 TYR A N 1
ATOM 1328 C CA . TYR A 1 179 ? 55.961 4.669 -69.030 1.00 97.75 179 TYR A CA 1
ATOM 1329 C C . TYR A 1 179 ? 55.631 6.007 -68.363 1.00 97.75 179 TYR A C 1
ATOM 1331 O O . TYR A 1 179 ? 54.813 6.047 -67.445 1.00 97.75 179 TYR A O 1
ATOM 1339 N N . ARG A 1 180 ? 56.199 7.119 -68.852 1.00 98.12 180 ARG A N 1
ATOM 1340 C CA . ARG A 1 180 ? 55.869 8.466 -68.356 1.00 98.12 180 ARG A CA 1
ATOM 1341 C C . ARG A 1 180 ? 54.386 8.778 -68.528 1.00 98.12 180 ARG A C 1
ATOM 1343 O O . ARG A 1 180 ? 53.764 9.277 -67.595 1.00 98.12 180 ARG A O 1
ATOM 1350 N N . ASP A 1 181 ? 53.806 8.425 -69.672 1.00 97.31 181 ASP A N 1
ATOM 1351 C CA . ASP A 1 181 ? 52.380 8.604 -69.936 1.00 97.31 181 ASP A CA 1
ATOM 1352 C C . ASP A 1 181 ? 51.522 7.734 -69.004 1.00 97.31 181 ASP A C 1
ATOM 1354 O O . ASP A 1 181 ? 50.476 8.179 -68.534 1.00 97.31 181 ASP A O 1
ATOM 1358 N N . ALA A 1 182 ? 51.953 6.504 -68.701 1.00 97.12 182 ALA A N 1
ATOM 1359 C CA . ALA A 1 182 ? 51.276 5.630 -67.746 1.00 97.12 182 ALA A CA 1
ATOM 1360 C C . ALA A 1 182 ? 51.311 6.196 -66.319 1.00 97.12 182 ALA A C 1
ATOM 1362 O O . ALA A 1 182 ? 50.270 6.243 -65.667 1.00 97.12 182 ALA A O 1
ATOM 1363 N N . VAL A 1 183 ? 52.465 6.692 -65.863 1.00 98.19 183 VAL A N 1
ATOM 1364 C CA . VAL A 1 183 ? 52.601 7.369 -64.563 1.00 98.19 183 VAL A CA 1
ATOM 1365 C C . VAL A 1 183 ? 51.734 8.627 -64.515 1.00 98.19 183 VAL A C 1
ATOM 1367 O O . VAL A 1 183 ? 51.005 8.836 -63.550 1.00 98.19 183 VAL A O 1
ATOM 1370 N N . ALA A 1 184 ? 51.735 9.435 -65.579 1.00 97.12 184 ALA A N 1
ATOM 1371 C CA . ALA A 1 184 ? 50.891 10.622 -65.665 1.00 97.12 184 ALA A CA 1
ATOM 1372 C C . ALA A 1 184 ? 49.393 10.276 -65.607 1.00 97.12 184 ALA A C 1
ATOM 1374 O O . ALA A 1 184 ? 48.636 10.975 -64.937 1.00 97.12 184 ALA A O 1
ATOM 1375 N N . ARG A 1 185 ? 48.954 9.189 -66.261 1.00 98.19 185 ARG A N 1
ATOM 1376 C CA . ARG A 1 185 ? 47.577 8.680 -66.128 1.00 98.19 185 ARG A CA 1
ATOM 1377 C C . ARG A 1 185 ? 47.276 8.206 -64.705 1.00 98.19 185 ARG A C 1
ATOM 1379 O O . ARG A 1 185 ? 46.209 8.529 -64.197 1.00 98.19 185 ARG A O 1
ATOM 1386 N N . GLY A 1 186 ? 48.202 7.490 -64.066 1.00 97.88 186 GLY A N 1
ATOM 1387 C CA . GLY A 1 186 ? 48.064 7.046 -62.676 1.00 97.88 186 GLY A CA 1
ATOM 1388 C C . GLY A 1 186 ? 47.876 8.215 -61.708 1.00 97.88 186 GLY A C 1
ATOM 1389 O O . GLY A 1 186 ? 46.939 8.207 -60.917 1.00 97.88 186 GLY A O 1
ATOM 1390 N N . ASN A 1 187 ? 48.691 9.262 -61.847 1.00 98.00 187 ASN A N 1
ATOM 1391 C CA . ASN A 1 187 ? 48.575 10.469 -61.029 1.00 98.00 187 ASN A CA 1
ATOM 1392 C C . ASN A 1 187 ? 47.234 11.186 -61.249 1.00 98.00 187 ASN A C 1
ATOM 1394 O O . ASN A 1 187 ? 46.592 11.566 -60.279 1.00 98.00 187 ASN A O 1
ATOM 1398 N N . ARG A 1 188 ? 46.756 11.298 -62.498 1.00 98.25 188 ARG A N 1
ATOM 1399 C CA . ARG A 1 188 ? 45.431 11.886 -62.780 1.00 98.25 188 ARG A CA 1
ATOM 1400 C C . ARG A 1 188 ? 44.293 11.098 -62.138 1.00 98.25 188 ARG A C 1
ATOM 1402 O O . ARG A 1 188 ? 43.395 11.706 -61.574 1.00 98.25 188 ARG A O 1
ATOM 1409 N N . LEU A 1 189 ? 44.333 9.765 -62.203 1.00 98.19 189 LEU A N 1
ATOM 1410 C CA . LEU A 1 189 ? 43.324 8.922 -61.552 1.00 98.19 189 LEU A CA 1
ATOM 1411 C C . LEU A 1 189 ? 43.354 9.085 -60.031 1.00 98.19 189 LEU A C 1
ATOM 1413 O O . LEU A 1 189 ? 42.298 9.129 -59.407 1.00 98.19 189 LEU A O 1
ATOM 1417 N N . GLN A 1 190 ? 44.543 9.206 -59.438 1.00 98.25 190 GLN A N 1
ATOM 1418 C CA . GLN A 1 190 ? 44.682 9.481 -58.010 1.00 98.25 190 GLN A CA 1
ATOM 1419 C C . GLN A 1 190 ? 44.092 10.851 -57.646 1.00 98.25 190 GLN A C 1
ATOM 1421 O O . GLN A 1 190 ? 43.318 10.944 -56.697 1.00 98.25 190 GLN A O 1
ATOM 1426 N N . ASP A 1 191 ? 44.385 11.891 -58.431 1.00 98.06 191 ASP A N 1
ATOM 1427 C CA . ASP A 1 191 ? 43.831 13.235 -58.233 1.00 98.06 191 ASP A CA 1
ATOM 1428 C C . ASP A 1 191 ? 42.298 13.252 -58.388 1.00 98.06 191 ASP A C 1
ATOM 1430 O O . ASP A 1 191 ? 41.596 13.912 -57.617 1.00 98.06 191 ASP A O 1
ATOM 1434 N N . GLU A 1 192 ? 41.756 12.509 -59.360 1.00 98.38 192 GLU A N 1
ATOM 1435 C CA . GLU A 1 192 ? 40.312 12.326 -59.547 1.00 98.38 192 GLU A CA 1
ATOM 1436 C C . GLU A 1 192 ? 39.679 11.614 -58.348 1.00 98.38 192 GLU A C 1
ATOM 1438 O O . GLU A 1 192 ? 38.642 12.056 -57.856 1.00 98.38 192 GLU A O 1
ATOM 1443 N N . LEU A 1 193 ? 40.308 10.556 -57.834 1.00 98.19 193 LEU A N 1
ATOM 1444 C CA . LEU A 1 193 ? 39.818 9.802 -56.681 1.00 98.19 193 LEU A CA 1
ATOM 1445 C C . LEU A 1 193 ? 39.837 10.663 -55.410 1.00 98.19 193 LEU A C 1
ATOM 1447 O O . LEU A 1 193 ? 38.843 10.710 -54.683 1.00 98.19 193 LEU A O 1
ATOM 1451 N N . ASP A 1 194 ? 40.909 11.422 -55.192 1.00 98.12 194 ASP A N 1
ATOM 1452 C CA . ASP A 1 194 ? 41.015 12.378 -54.090 1.00 98.12 194 ASP A CA 1
ATOM 1453 C C . ASP A 1 194 ? 39.967 13.495 -54.212 1.00 98.12 194 ASP A C 1
ATOM 1455 O O . ASP A 1 194 ? 39.355 13.891 -53.217 1.00 98.12 194 ASP A O 1
ATOM 1459 N N . SER A 1 195 ? 39.717 13.994 -55.425 1.00 97.88 195 SER A N 1
ATOM 1460 C CA . SER A 1 195 ? 38.670 14.983 -55.700 1.00 97.88 195 SER A CA 1
ATOM 1461 C C . SER A 1 195 ? 37.272 14.421 -55.421 1.00 97.88 195 SER A C 1
ATOM 1463 O O . SER A 1 195 ? 36.470 15.057 -54.730 1.00 97.88 195 SER A O 1
ATOM 1465 N N . LEU A 1 196 ? 36.995 13.192 -55.870 1.00 98.31 196 LEU A N 1
ATOM 1466 C CA . LEU A 1 196 ? 35.738 12.495 -55.604 1.00 98.31 196 LEU A CA 1
ATOM 1467 C C . LEU A 1 196 ? 35.542 12.273 -54.102 1.00 98.31 196 LEU A C 1
ATOM 1469 O O . LEU A 1 196 ? 34.476 12.605 -53.582 1.00 98.31 196 LEU A O 1
ATOM 1473 N N . TYR A 1 197 ? 36.570 11.824 -53.380 1.00 97.88 197 TYR A N 1
ATOM 1474 C CA . TYR A 1 197 ? 36.516 11.660 -51.928 1.00 97.88 197 TYR A CA 1
ATOM 1475 C C . TYR A 1 197 ? 36.253 12.992 -51.214 1.00 97.88 197 TYR A C 1
ATOM 1477 O O . TYR A 1 197 ? 35.370 13.073 -50.358 1.00 97.88 197 TYR A O 1
ATOM 1485 N N . ARG A 1 198 ? 36.948 14.069 -51.609 1.00 98.06 198 ARG A N 1
ATOM 1486 C CA . ARG A 1 198 ? 36.719 15.422 -51.070 1.00 98.06 198 ARG A CA 1
ATOM 1487 C C . ARG A 1 198 ? 35.297 15.915 -51.343 1.00 98.06 198 ARG A C 1
ATOM 1489 O O . ARG A 1 198 ? 34.705 16.539 -50.465 1.00 98.06 198 ARG A O 1
ATOM 1496 N N . SER A 1 199 ? 34.732 15.615 -52.514 1.00 97.81 199 SER A N 1
ATOM 1497 C CA . SER A 1 199 ? 33.355 15.998 -52.858 1.00 97.81 199 SER A CA 1
ATOM 1498 C C . SER A 1 199 ? 32.290 15.171 -52.121 1.00 97.81 199 SER A C 1
ATOM 1500 O O . SER A 1 199 ? 31.237 15.704 -51.774 1.00 97.81 199 SER A O 1
ATOM 1502 N N . ALA A 1 200 ? 32.571 13.900 -51.812 1.00 97.94 200 ALA A N 1
ATOM 1503 C CA . ALA A 1 200 ? 31.663 13.006 -51.090 1.00 97.94 200 ALA A CA 1
ATOM 1504 C C . ALA A 1 200 ? 31.732 13.162 -49.557 1.00 97.94 200 ALA A C 1
ATOM 1506 O O . ALA A 1 200 ? 30.731 12.952 -48.868 1.00 97.94 200 ALA A O 1
ATOM 1507 N N . ALA A 1 201 ? 32.880 13.572 -49.006 1.00 97.62 201 ALA A N 1
ATOM 1508 C CA . ALA A 1 201 ? 33.097 13.786 -47.571 1.00 97.62 201 ALA A CA 1
ATOM 1509 C C . ALA A 1 201 ? 32.006 14.619 -46.847 1.00 97.62 201 ALA A C 1
ATOM 1511 O O . ALA A 1 201 ? 31.563 14.203 -45.767 1.00 97.62 201 ALA A O 1
ATOM 1512 N N . PRO A 1 202 ? 31.506 15.756 -47.381 1.00 97.69 202 PRO A N 1
ATOM 1513 C CA . PRO A 1 202 ? 30.425 16.502 -46.732 1.00 97.69 202 PRO A CA 1
ATOM 1514 C C . PRO A 1 202 ? 29.118 15.701 -46.642 1.00 97.69 202 PRO A C 1
ATOM 1516 O O . PRO A 1 202 ? 28.408 15.806 -45.644 1.00 97.69 202 PRO A O 1
ATOM 1519 N N . PHE A 1 203 ? 28.810 14.859 -47.632 1.00 97.44 203 PHE A N 1
ATOM 1520 C CA . PHE A 1 203 ? 27.626 14.002 -47.582 1.00 97.44 203 PHE A CA 1
ATOM 1521 C C . PHE A 1 203 ? 27.779 12.890 -46.537 1.00 97.44 203 PHE A C 1
ATOM 1523 O O . PHE A 1 203 ? 26.877 12.689 -45.725 1.00 97.44 203 PHE A O 1
ATOM 1530 N N . VAL A 1 204 ? 28.935 12.217 -46.493 1.00 97.50 204 VAL A N 1
ATOM 1531 C CA . VAL A 1 204 ? 29.211 11.167 -45.494 1.00 97.50 204 VAL A CA 1
ATOM 1532 C C . VAL A 1 204 ? 29.145 11.732 -44.074 1.00 97.50 204 VAL A C 1
ATOM 1534 O O . VAL A 1 204 ? 28.470 11.168 -43.216 1.00 97.50 204 VAL A O 1
ATOM 1537 N N . SER A 1 205 ? 29.771 12.886 -43.827 1.00 97.06 205 SER A N 1
ATOM 1538 C CA . SER A 1 205 ? 29.723 13.542 -42.512 1.00 97.06 205 SER A CA 1
ATOM 1539 C C . SER A 1 205 ? 28.315 14.014 -42.128 1.00 97.06 205 SER A C 1
ATOM 1541 O O . SER A 1 205 ? 27.940 13.932 -40.957 1.00 97.06 205 SER A O 1
ATOM 1543 N N . PHE A 1 206 ? 27.504 14.456 -43.095 1.00 97.94 206 PHE A N 1
ATOM 1544 C CA . PHE A 1 206 ? 26.093 14.770 -42.871 1.00 97.94 206 PHE A CA 1
ATOM 1545 C C . PHE A 1 206 ? 25.285 13.531 -42.466 1.00 97.94 206 PHE A C 1
ATOM 1547 O O . PHE A 1 206 ? 24.541 13.583 -41.483 1.00 97.94 206 PHE A O 1
ATOM 1554 N N . VAL A 1 207 ? 25.438 12.418 -43.191 1.00 98.06 207 VAL A N 1
ATOM 1555 C CA . VAL A 1 207 ? 24.750 11.156 -42.878 1.00 98.06 207 VAL A CA 1
ATOM 1556 C C . VAL A 1 207 ? 25.175 10.642 -41.507 1.00 98.06 207 VAL A C 1
ATOM 1558 O O . VAL A 1 207 ? 24.303 10.295 -40.712 1.00 98.06 207 VAL A O 1
ATOM 1561 N N . GLN A 1 208 ? 26.473 10.682 -41.193 1.00 98.00 208 GLN A N 1
ATOM 1562 C CA . GLN A 1 208 ? 26.986 10.288 -39.882 1.00 98.00 208 GLN A CA 1
ATOM 1563 C C . GLN A 1 208 ? 26.364 11.131 -38.767 1.00 98.00 208 GLN A C 1
ATOM 1565 O O . GLN A 1 208 ? 25.762 10.587 -37.849 1.00 98.00 208 GLN A O 1
ATOM 1570 N N . ARG A 1 209 ? 26.393 12.466 -38.890 1.0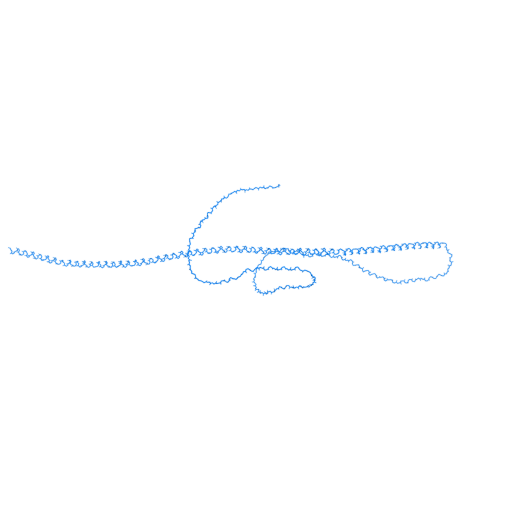0 98.62 209 ARG A N 1
ATOM 1571 C CA . ARG A 1 209 ? 25.796 13.360 -37.886 1.00 98.62 209 ARG A CA 1
ATOM 1572 C C . ARG A 1 209 ? 24.301 13.098 -37.703 1.00 98.62 209 ARG A C 1
ATOM 1574 O O . ARG A 1 209 ? 23.786 13.181 -36.589 1.00 98.62 209 ARG A O 1
ATOM 1581 N N . ARG A 1 210 ? 23.584 12.802 -38.791 1.00 98.31 210 ARG A N 1
ATOM 1582 C CA . ARG A 1 210 ? 22.157 12.471 -38.728 1.00 98.31 210 ARG A CA 1
ATOM 1583 C C . ARG A 1 210 ? 21.919 11.129 -38.041 1.00 98.31 210 ARG A C 1
ATOM 1585 O O . ARG A 1 210 ? 20.962 11.024 -37.278 1.00 98.31 210 ARG A O 1
ATOM 1592 N N . TYR A 1 211 ? 22.760 10.135 -38.302 1.00 98.31 211 TYR A N 1
ATOM 1593 C CA . TYR A 1 211 ? 22.710 8.846 -37.626 1.00 98.31 211 TYR A CA 1
ATOM 1594 C C . TYR A 1 211 ? 22.966 9.004 -36.125 1.00 98.31 211 TYR A C 1
ATOM 1596 O O . TYR A 1 211 ? 22.116 8.602 -35.335 1.00 98.31 211 TYR A O 1
ATOM 1604 N N . ASP A 1 212 ? 24.040 9.697 -35.742 1.00 98.00 212 ASP A N 1
ATOM 1605 C CA . ASP A 1 212 ? 24.386 9.958 -34.340 1.00 98.00 212 ASP A CA 1
ATOM 1606 C C . ASP A 1 212 ? 23.246 10.685 -33.611 1.00 98.00 212 ASP A C 1
ATOM 1608 O O . ASP A 1 212 ? 22.878 10.333 -32.491 1.00 98.00 212 ASP A O 1
ATOM 1612 N N . TRP A 1 213 ? 22.617 11.666 -34.269 1.00 98.31 213 TRP A N 1
ATOM 1613 C CA . TRP A 1 213 ? 21.461 12.371 -33.715 1.00 98.31 213 TRP A CA 1
ATOM 1614 C C . TRP A 1 213 ? 20.241 11.459 -33.524 1.00 98.31 213 TRP A C 1
ATOM 1616 O O . TRP A 1 213 ? 19.588 11.510 -32.480 1.00 98.31 213 TRP A O 1
ATOM 1626 N N . MET A 1 214 ? 19.915 10.617 -34.510 1.00 97.88 214 MET A N 1
ATOM 1627 C CA . MET A 1 214 ? 18.809 9.659 -34.381 1.00 97.88 214 MET A CA 1
ATOM 1628 C C . MET A 1 214 ? 19.097 8.619 -33.296 1.00 97.88 214 MET A C 1
ATOM 1630 O O . MET A 1 214 ? 18.193 8.271 -32.537 1.00 97.88 214 MET A O 1
ATOM 1634 N N . GLN A 1 215 ? 20.346 8.165 -33.189 1.00 98.06 215 GLN A N 1
ATOM 1635 C CA . GLN A 1 215 ? 20.788 7.244 -32.151 1.00 98.06 215 GLN A CA 1
ATOM 1636 C C . GLN A 1 215 ? 20.665 7.877 -30.761 1.00 98.06 215 GLN A C 1
ATOM 1638 O O . GLN A 1 215 ? 20.111 7.242 -29.868 1.00 98.06 215 GLN A O 1
ATOM 1643 N N . GLY A 1 216 ? 21.083 9.136 -30.593 1.00 97.88 216 GLY A N 1
ATOM 1644 C CA . GLY A 1 216 ? 20.884 9.884 -29.348 1.00 97.88 216 GLY A CA 1
ATOM 1645 C C . GLY A 1 216 ? 19.411 9.925 -28.938 1.00 97.88 216 GLY A C 1
ATOM 1646 O O . GLY A 1 216 ? 19.063 9.516 -27.836 1.00 97.88 216 GLY A O 1
ATOM 1647 N N . ARG A 1 217 ? 18.514 10.275 -29.869 1.00 98.50 217 ARG A N 1
ATOM 1648 C CA . ARG A 1 217 ? 17.065 10.292 -29.598 1.00 98.50 217 ARG A CA 1
ATOM 1649 C C . ARG A 1 217 ? 16.483 8.928 -29.247 1.00 98.50 217 ARG A C 1
ATOM 1651 O O . ARG A 1 217 ? 15.553 8.856 -28.446 1.00 98.50 217 ARG A O 1
ATOM 1658 N N . TYR A 1 218 ? 16.975 7.861 -29.871 1.00 98.06 218 TYR A N 1
ATOM 1659 C CA . TYR A 1 218 ? 16.559 6.504 -29.533 1.00 98.06 218 TYR A CA 1
ATOM 1660 C C . TYR A 1 218 ? 16.971 6.153 -28.101 1.00 98.06 218 TYR A C 1
ATOM 1662 O O . TYR A 1 218 ? 16.145 5.679 -27.325 1.00 98.06 218 TYR A O 1
ATOM 1670 N N . VAL A 1 219 ? 18.221 6.445 -27.734 1.00 98.25 219 VAL A N 1
ATOM 1671 C CA . VAL A 1 219 ? 18.731 6.226 -26.378 1.00 98.25 219 VAL A CA 1
ATOM 1672 C C . VAL A 1 219 ? 17.926 7.036 -25.358 1.00 98.25 219 VAL A C 1
ATOM 1674 O O . VAL A 1 219 ? 17.503 6.469 -24.352 1.00 98.25 219 VAL A O 1
ATOM 1677 N N . ASP A 1 220 ? 17.626 8.307 -25.631 1.00 98.06 220 ASP A N 1
ATOM 1678 C CA . ASP A 1 220 ? 16.791 9.146 -24.758 1.00 98.06 220 ASP A CA 1
ATOM 1679 C C . ASP A 1 220 ? 15.379 8.565 -24.581 1.00 98.06 220 ASP A C 1
ATOM 1681 O O . ASP A 1 220 ? 14.842 8.529 -23.473 1.00 98.06 220 ASP A O 1
ATOM 1685 N N . ALA A 1 221 ? 14.775 8.057 -25.662 1.00 97.81 221 ALA A N 1
ATOM 1686 C CA . ALA A 1 221 ? 13.459 7.427 -25.612 1.00 97.81 221 ALA A CA 1
ATOM 1687 C C . ALA A 1 221 ? 13.466 6.131 -24.784 1.00 97.81 221 ALA A C 1
ATOM 1689 O O . ALA A 1 221 ? 12.531 5.888 -24.020 1.00 97.81 221 ALA A O 1
ATOM 1690 N N . VAL A 1 222 ? 14.522 5.318 -24.894 1.00 98.50 222 VAL A N 1
ATOM 1691 C CA . VAL A 1 222 ? 14.695 4.105 -24.079 1.00 98.50 222 VAL A CA 1
ATOM 1692 C C . VAL A 1 222 ? 14.829 4.458 -22.597 1.00 98.50 222 VAL A C 1
ATOM 1694 O O . VAL A 1 222 ? 14.150 3.847 -21.770 1.00 98.50 222 VAL A O 1
ATOM 1697 N N . HIS A 1 223 ? 15.634 5.469 -22.255 1.00 98.62 223 HIS A N 1
ATOM 1698 C CA . HIS A 1 223 ? 15.766 5.939 -20.873 1.00 98.62 223 HIS A CA 1
ATOM 1699 C C . HIS A 1 223 ? 14.431 6.456 -20.331 1.00 98.62 223 HIS A C 1
ATOM 1701 O O . HIS A 1 223 ? 13.976 5.984 -19.289 1.00 98.62 223 HIS A O 1
ATOM 1707 N N . SER A 1 224 ? 13.736 7.315 -21.082 1.00 97.56 224 SER A N 1
ATOM 1708 C CA . SER A 1 224 ? 12.419 7.828 -20.692 1.00 97.56 224 SER A CA 1
ATOM 1709 C C . SER A 1 224 ? 11.398 6.705 -20.475 1.00 97.56 224 SER A C 1
ATOM 1711 O O . SER A 1 224 ? 10.665 6.717 -19.485 1.00 97.56 224 SER A O 1
ATOM 1713 N N . LEU A 1 225 ? 11.382 5.686 -21.340 1.00 98.50 225 LEU A N 1
ATOM 1714 C CA . LEU A 1 225 ? 10.518 4.519 -21.169 1.00 98.50 225 LEU A CA 1
ATOM 1715 C C . LEU A 1 225 ? 10.889 3.710 -19.918 1.00 98.50 225 LEU A C 1
ATOM 1717 O O . LEU A 1 225 ? 10.000 3.198 -19.233 1.00 98.50 225 LEU A O 1
ATOM 1721 N N . SER A 1 226 ? 12.179 3.573 -19.612 1.00 98.31 226 SER A N 1
ATOM 1722 C CA . SER A 1 226 ? 12.644 2.876 -18.411 1.00 98.31 226 SER A CA 1
ATOM 1723 C C . SER A 1 226 ? 12.242 3.612 -17.125 1.00 98.31 226 SER A C 1
ATOM 1725 O O . SER A 1 226 ? 11.757 2.977 -16.185 1.00 98.31 226 SER A O 1
ATOM 1727 N N . ASP A 1 227 ? 12.310 4.946 -17.123 1.00 98.06 227 ASP A N 1
ATOM 1728 C CA . ASP A 1 227 ? 11.861 5.789 -16.015 1.00 98.06 227 ASP A CA 1
ATOM 1729 C C . ASP A 1 227 ? 10.346 5.694 -15.824 1.00 98.06 227 ASP A C 1
ATOM 1731 O O . ASP A 1 227 ? 9.868 5.515 -14.701 1.00 98.06 227 ASP A O 1
ATOM 1735 N N . CYS A 1 228 ? 9.575 5.712 -16.919 1.00 98.56 228 CYS A N 1
ATOM 1736 C CA . CYS A 1 228 ? 8.134 5.474 -16.870 1.00 98.56 228 CYS A CA 1
ATOM 1737 C C . CYS A 1 228 ? 7.804 4.094 -16.284 1.00 98.56 228 CYS A C 1
ATOM 1739 O O . CYS A 1 228 ? 6.937 3.988 -15.416 1.00 98.56 228 CYS A O 1
ATOM 1741 N N . HIS A 1 229 ? 8.505 3.034 -16.700 1.00 98.62 229 HIS A N 1
ATOM 1742 C CA . HIS A 1 229 ? 8.315 1.700 -16.125 1.00 98.62 229 HIS A CA 1
ATOM 1743 C C . HIS A 1 229 ? 8.649 1.660 -14.633 1.00 98.62 229 HIS A C 1
ATOM 1745 O O . HIS A 1 229 ? 7.917 1.040 -13.860 1.00 98.62 229 HIS A O 1
ATOM 1751 N N . ARG A 1 230 ? 9.728 2.326 -14.209 1.00 98.50 230 ARG A N 1
ATOM 1752 C CA . ARG A 1 230 ? 10.097 2.433 -12.794 1.00 98.50 230 ARG A CA 1
ATOM 1753 C C . ARG A 1 230 ? 9.009 3.149 -11.995 1.00 98.50 230 ARG A C 1
ATOM 1755 O O . ARG A 1 230 ? 8.595 2.634 -10.960 1.00 98.50 230 ARG A O 1
ATOM 1762 N N . ALA A 1 231 ? 8.499 4.272 -12.499 1.00 98.06 231 ALA A N 1
ATOM 1763 C CA . ALA A 1 231 ? 7.407 5.006 -11.867 1.00 98.06 231 ALA A CA 1
ATOM 1764 C C . ALA A 1 231 ? 6.139 4.141 -11.747 1.00 98.06 231 ALA A C 1
ATOM 1766 O O . ALA A 1 231 ? 5.560 4.031 -10.666 1.00 98.06 231 ALA A O 1
ATOM 1767 N N . LEU A 1 232 ? 5.745 3.440 -12.814 1.00 98.50 232 LEU A N 1
ATOM 1768 C CA . LEU A 1 232 ? 4.584 2.542 -12.790 1.00 98.50 232 LEU A CA 1
ATOM 1769 C C . LEU A 1 232 ? 4.732 1.401 -11.777 1.00 98.50 232 LEU A C 1
ATOM 1771 O O . LEU A 1 232 ? 3.758 1.070 -11.102 1.00 98.50 232 LEU A O 1
ATOM 1775 N N . ARG A 1 233 ? 5.933 0.827 -11.627 1.00 98.69 233 ARG A N 1
ATOM 1776 C CA . ARG A 1 233 ? 6.206 -0.170 -10.578 1.00 98.69 233 ARG A CA 1
ATOM 1777 C C . ARG A 1 233 ? 5.995 0.425 -9.188 1.00 98.69 233 ARG A C 1
ATOM 1779 O O . ARG A 1 233 ? 5.231 -0.136 -8.415 1.00 98.69 233 ARG A O 1
ATOM 1786 N N . THR A 1 234 ? 6.549 1.608 -8.915 1.00 98.31 234 THR A N 1
ATOM 1787 C CA . THR A 1 234 ? 6.354 2.261 -7.609 1.00 98.31 234 THR A CA 1
ATOM 1788 C C . THR A 1 234 ? 4.885 2.567 -7.306 1.00 98.31 234 THR A C 1
ATOM 1790 O O . THR A 1 234 ? 4.434 2.332 -6.188 1.00 98.31 234 THR A O 1
ATOM 1793 N N . TYR A 1 235 ? 4.101 3.017 -8.294 1.00 98.44 235 TYR A N 1
ATOM 1794 C CA . TYR A 1 235 ? 2.663 3.240 -8.1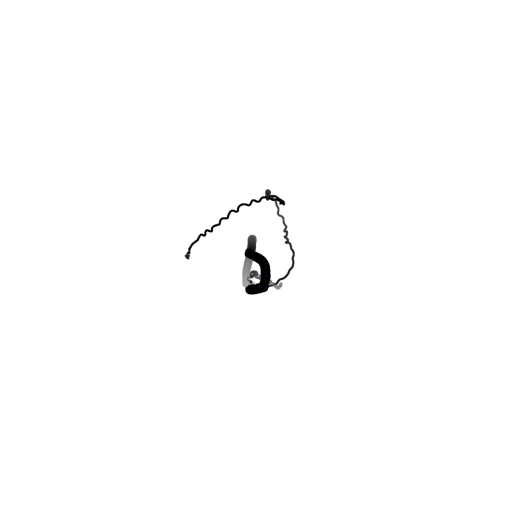10 1.00 98.44 235 TYR A CA 1
ATOM 1795 C C . TYR A 1 235 ? 1.893 1.943 -7.861 1.00 98.44 235 TYR A C 1
ATOM 1797 O O . TYR A 1 235 ? 0.954 1.923 -7.063 1.00 98.44 235 TYR A O 1
ATOM 1805 N N . ARG A 1 236 ? 2.283 0.852 -8.526 1.00 98.69 236 ARG A N 1
ATOM 1806 C CA . ARG A 1 236 ? 1.700 -0.465 -8.280 1.00 98.69 236 ARG A CA 1
ATOM 1807 C C . ARG A 1 236 ? 1.965 -0.912 -6.846 1.00 98.69 236 ARG A C 1
ATOM 1809 O O . ARG A 1 236 ? 1.000 -1.238 -6.156 1.00 98.69 236 ARG A O 1
ATOM 1816 N N . ASP A 1 237 ? 3.212 -0.851 -6.391 1.00 98.00 237 ASP A N 1
ATOM 1817 C CA . ASP A 1 237 ? 3.600 -1.249 -5.034 1.00 98.00 237 ASP A CA 1
ATOM 1818 C C . ASP A 1 237 ? 2.837 -0.425 -3.982 1.00 98.00 237 ASP A C 1
ATOM 1820 O O . ASP A 1 237 ? 2.259 -0.971 -3.043 1.00 98.00 237 ASP A O 1
ATOM 1824 N N . GLN A 1 238 ? 2.716 0.891 -4.197 1.00 98.44 238 GLN A N 1
ATOM 1825 C CA . GLN A 1 238 ? 1.898 1.771 -3.355 1.00 98.44 238 GLN A CA 1
ATOM 1826 C C . GLN A 1 238 ? 0.419 1.361 -3.343 1.00 98.44 238 GLN A C 1
ATOM 1828 O O . GLN A 1 238 ? -0.223 1.366 -2.293 1.00 98.44 238 GLN A O 1
ATOM 1833 N N . SER A 1 239 ? -0.148 0.999 -4.497 1.00 98.50 239 SER A N 1
ATOM 1834 C CA . SER A 1 239 ? -1.548 0.570 -4.585 1.00 98.50 239 SER A CA 1
ATOM 1835 C C . SER A 1 239 ? -1.807 -0.755 -3.857 1.00 98.50 239 SER A C 1
ATOM 1837 O O . SER A 1 239 ? -2.877 -0.944 -3.269 1.00 98.50 239 SER A O 1
ATOM 1839 N N . GLU A 1 240 ? -0.830 -1.664 -3.872 1.00 98.75 240 GLU A N 1
ATOM 1840 C CA . GLU A 1 240 ? -0.880 -2.937 -3.157 1.00 98.75 240 GLU A CA 1
ATOM 1841 C C . GLU A 1 240 ? -0.774 -2.713 -1.642 1.00 98.75 240 GLU A C 1
ATOM 1843 O O . GLU A 1 240 ? -1.591 -3.260 -0.896 1.00 98.75 240 GLU A O 1
ATOM 1848 N N . GLU A 1 241 ? 0.110 -1.819 -1.191 1.00 98.56 241 GLU A N 1
ATOM 1849 C CA . GLU A 1 241 ? 0.207 -1.440 0.223 1.00 98.56 241 GLU A CA 1
ATOM 1850 C C . GLU A 1 241 ? -1.074 -0.756 0.723 1.00 98.56 241 GLU A C 1
ATOM 1852 O O . GLU A 1 241 ? -1.617 -1.124 1.764 1.00 98.56 241 GLU A O 1
ATOM 1857 N N . ILE A 1 242 ? -1.659 0.163 -0.055 1.00 98.56 242 ILE A N 1
ATOM 1858 C CA . ILE A 1 242 ? -2.954 0.776 0.285 1.00 98.56 242 ILE A CA 1
ATOM 1859 C C . ILE A 1 242 ? -4.053 -0.290 0.402 1.00 98.56 242 ILE A C 1
ATOM 1861 O O . ILE A 1 242 ? -4.900 -0.217 1.299 1.00 98.56 242 ILE A O 1
ATOM 1865 N N . ARG A 1 243 ? -4.067 -1.295 -0.486 1.00 98.75 243 ARG A N 1
ATOM 1866 C CA . ARG A 1 243 ? -5.019 -2.413 -0.396 1.00 98.75 243 ARG A CA 1
ATOM 1867 C C . ARG A 1 243 ? -4.800 -3.205 0.897 1.00 98.75 243 ARG A C 1
ATOM 1869 O O . ARG A 1 243 ? -5.782 -3.481 1.585 1.00 98.75 243 ARG A O 1
ATOM 1876 N N . ARG A 1 244 ? -3.549 -3.512 1.250 1.00 98.81 244 ARG A N 1
ATOM 1877 C CA . ARG A 1 244 ? -3.188 -4.207 2.494 1.00 98.81 244 ARG A CA 1
ATOM 1878 C C . ARG A 1 244 ? -3.634 -3.428 3.734 1.00 98.81 244 ARG A C 1
ATOM 1880 O O . ARG A 1 244 ? -4.316 -3.986 4.593 1.00 98.81 244 ARG A O 1
ATOM 1887 N N . LEU A 1 245 ? -3.339 -2.133 3.807 1.00 98.62 245 LEU A N 1
ATOM 1888 C CA . LEU A 1 245 ? -3.747 -1.284 4.930 1.00 98.62 245 LEU A CA 1
ATOM 1889 C C . LEU A 1 245 ? -5.271 -1.224 5.080 1.00 98.62 245 LEU A C 1
ATOM 1891 O O . LEU A 1 245 ? -5.783 -1.350 6.188 1.00 98.62 245 LEU A O 1
ATOM 1895 N N . ARG A 1 246 ? -6.022 -1.135 3.976 1.00 98.69 246 ARG A N 1
ATOM 1896 C CA . ARG A 1 246 ? -7.495 -1.194 4.018 1.00 98.69 246 ARG A CA 1
ATOM 1897 C C . ARG A 1 246 ? -8.014 -2.519 4.570 1.00 98.69 246 ARG A C 1
ATOM 1899 O O . ARG A 1 246 ? -8.996 -2.512 5.305 1.00 98.69 246 ARG A O 1
ATOM 1906 N N . THR A 1 247 ? -7.386 -3.645 4.224 1.00 98.62 247 THR A N 1
ATOM 1907 C CA . THR A 1 247 ? -7.772 -4.947 4.797 1.00 98.62 247 THR A CA 1
ATOM 1908 C C . THR A 1 247 ? -7.479 -5.025 6.293 1.00 98.62 247 THR A C 1
ATOM 1910 O O . THR A 1 247 ? -8.313 -5.532 7.036 1.00 98.62 247 THR A O 1
ATOM 1913 N N . LEU A 1 248 ? -6.356 -4.457 6.747 1.00 98.69 248 LEU A N 1
ATOM 1914 C CA . LEU A 1 248 ? -6.012 -4.396 8.170 1.00 98.69 248 LEU A CA 1
ATOM 1915 C C . LEU A 1 248 ? -6.977 -3.509 8.962 1.00 98.69 248 LEU A C 1
ATOM 1917 O O . LEU A 1 248 ? -7.402 -3.904 10.041 1.00 98.69 248 LEU A O 1
ATOM 1921 N N . ILE A 1 249 ? -7.359 -2.350 8.417 1.00 98.75 249 ILE A N 1
ATOM 1922 C CA . ILE A 1 249 ? -8.339 -1.456 9.050 1.00 98.75 249 ILE A CA 1
ATOM 1923 C C . ILE A 1 249 ? -9.681 -2.173 9.225 1.00 98.75 249 ILE A C 1
ATOM 1925 O O . ILE A 1 249 ? -10.203 -2.191 10.330 1.00 98.75 249 ILE A O 1
ATOM 1929 N N . ARG A 1 250 ? -10.189 -2.856 8.188 1.00 98.75 250 ARG A N 1
ATOM 1930 C CA . ARG A 1 250 ? -11.448 -3.619 8.290 1.00 98.75 250 ARG A CA 1
ATOM 1931 C C . ARG A 1 250 ? -11.393 -4.710 9.357 1.00 98.75 250 ARG A C 1
ATOM 1933 O O . ARG A 1 250 ? -12.323 -4.834 10.142 1.00 98.75 250 ARG A O 1
ATOM 1940 N N . ALA A 1 251 ? -10.302 -5.476 9.400 1.00 98.56 251 ALA A N 1
ATOM 1941 C CA . ALA A 1 251 ? -10.122 -6.500 10.424 1.00 98.56 251 ALA A CA 1
ATOM 1942 C C . ALA A 1 251 ? -10.089 -5.886 11.835 1.00 98.56 251 ALA A C 1
ATOM 1944 O O . ALA A 1 251 ? -10.665 -6.444 12.766 1.00 98.56 251 ALA A O 1
ATOM 1945 N N . ASN A 1 252 ? -9.455 -4.719 11.993 1.00 98.56 252 ASN A N 1
ATOM 1946 C CA . ASN A 1 252 ? -9.437 -3.998 13.261 1.00 98.56 252 ASN A CA 1
ATOM 1947 C C . ASN A 1 252 ? -10.841 -3.507 13.655 1.00 98.56 252 ASN A C 1
ATOM 1949 O O . ASN A 1 252 ? -11.275 -3.781 14.771 1.00 98.56 252 ASN A O 1
ATOM 1953 N N . ASP A 1 253 ? -11.588 -2.893 12.734 1.00 98.62 253 ASP A N 1
ATOM 1954 C CA . ASP A 1 253 ? -12.970 -2.446 12.963 1.00 98.62 253 ASP A CA 1
ATOM 1955 C C . ASP A 1 253 ? -13.878 -3.614 13.392 1.00 98.62 253 ASP A C 1
ATOM 1957 O O . ASP A 1 253 ? -14.685 -3.485 14.314 1.00 98.62 253 ASP A O 1
ATOM 1961 N N . GLU A 1 254 ? -13.715 -4.791 12.778 1.00 98.50 254 GLU A N 1
ATOM 1962 C CA . GLU A 1 254 ? -14.414 -6.016 13.183 1.00 98.50 254 GLU A CA 1
ATOM 1963 C C . GLU A 1 254 ? -14.036 -6.444 14.608 1.00 98.50 254 GLU A C 1
ATOM 1965 O O . GLU A 1 254 ? -14.914 -6.779 15.411 1.00 98.50 254 GLU A O 1
ATOM 1970 N N . THR A 1 255 ? -12.743 -6.413 14.954 1.00 98.50 255 THR A N 1
ATOM 1971 C CA . THR A 1 255 ? -12.288 -6.746 16.312 1.00 98.50 255 THR A CA 1
ATOM 1972 C C . THR A 1 255 ? -12.795 -5.749 17.351 1.00 98.50 255 THR A C 1
ATOM 1974 O O . THR A 1 255 ? -13.251 -6.169 18.416 1.00 98.50 255 THR A O 1
ATOM 1977 N N . GLN A 1 256 ? -12.805 -4.454 17.030 1.00 98.62 256 GLN A N 1
ATOM 1978 C CA . GLN A 1 256 ? -13.342 -3.408 17.889 1.00 98.62 256 GLN A CA 1
ATOM 1979 C C . GLN A 1 256 ? -14.846 -3.603 18.094 1.00 98.62 256 GLN A C 1
ATOM 1981 O O . GLN A 1 256 ? -15.301 -3.636 19.235 1.00 98.62 256 GLN A O 1
ATOM 1986 N N . GLY A 1 257 ? -15.609 -3.840 17.023 1.00 98.50 257 GLY A N 1
ATOM 1987 C CA . GLY A 1 257 ? -17.042 -4.116 17.126 1.00 98.50 257 GLY A CA 1
ATOM 1988 C C . GLY A 1 257 ? -17.350 -5.378 17.943 1.00 98.50 257 GLY A C 1
ATOM 1989 O O . GLY A 1 257 ? -18.346 -5.428 18.664 1.00 98.50 257 GLY A O 1
ATOM 1990 N N . ASN A 1 258 ? -16.494 -6.403 17.885 1.00 98.62 258 ASN A N 1
ATOM 1991 C CA . ASN A 1 258 ? -16.620 -7.586 18.741 1.00 98.62 258 ASN A CA 1
ATOM 1992 C C . ASN A 1 258 ? -16.358 -7.258 20.220 1.00 98.62 258 ASN A C 1
ATOM 1994 O O . ASN A 1 258 ? -17.109 -7.718 21.081 1.00 98.62 258 ASN A O 1
ATOM 1998 N N . LEU A 1 259 ? -15.323 -6.467 20.515 1.00 98.69 259 LEU A N 1
ATOM 1999 C CA . LEU A 1 259 ? -14.995 -6.035 21.876 1.00 98.69 259 LEU A CA 1
ATOM 2000 C C . LEU A 1 259 ? -16.091 -5.144 22.472 1.00 98.69 259 LEU A C 1
ATOM 2002 O O . LEU A 1 259 ? -16.481 -5.353 23.616 1.00 98.69 259 LEU A O 1
ATOM 2006 N N . GLU A 1 260 ? -16.640 -4.208 21.699 1.00 98.69 260 GLU A N 1
ATOM 2007 C CA . GLU A 1 260 ? -17.762 -3.361 22.124 1.00 98.69 260 GLU A CA 1
ATOM 2008 C C . GLU A 1 260 ? -18.980 -4.210 22.517 1.00 98.69 260 GLU A C 1
ATOM 2010 O O . GLU A 1 260 ? -19.517 -4.049 23.613 1.00 98.69 260 GLU A O 1
ATOM 2015 N N . ARG A 1 261 ? -19.345 -5.209 21.698 1.00 98.56 261 ARG A N 1
ATOM 2016 C CA . ARG A 1 261 ? -20.430 -6.150 22.033 1.00 98.56 261 ARG A CA 1
ATOM 2017 C C . ARG A 1 261 ? -20.148 -6.954 23.303 1.00 98.56 261 ARG A C 1
ATOM 2019 O O . ARG A 1 261 ? -21.069 -7.200 24.078 1.00 98.56 261 ARG A O 1
ATOM 2026 N N . GLN A 1 262 ? -18.899 -7.367 23.535 1.00 98.69 262 GLN A N 1
ATOM 2027 C CA . GLN A 1 262 ? -18.519 -8.055 24.776 1.00 98.69 262 GLN A CA 1
ATOM 2028 C C . GLN A 1 262 ? -18.648 -7.135 25.994 1.00 98.69 262 GLN A C 1
ATOM 2030 O O . GLN A 1 262 ? -19.177 -7.554 27.022 1.00 98.69 262 GLN A O 1
ATOM 2035 N N . VAL A 1 263 ? -18.211 -5.879 25.879 1.00 98.62 263 VAL A N 1
ATOM 2036 C CA . VAL A 1 263 ? -18.351 -4.879 26.945 1.00 98.62 263 VAL A CA 1
ATOM 2037 C C . VAL A 1 263 ? -19.823 -4.639 27.273 1.00 98.62 263 VAL A C 1
ATOM 2039 O O . VAL A 1 263 ? -20.186 -4.622 28.449 1.00 98.62 263 VAL A O 1
ATOM 2042 N N . ASP A 1 264 ? -20.686 -4.508 26.268 1.00 98.50 264 ASP A N 1
ATOM 2043 C CA . ASP A 1 264 ? -22.119 -4.308 26.488 1.00 98.50 264 ASP A CA 1
ATOM 2044 C C . ASP A 1 264 ? -22.793 -5.539 27.107 1.00 98.50 264 ASP A C 1
ATOM 2046 O O . ASP A 1 264 ? -23.606 -5.400 28.025 1.00 98.50 264 ASP A O 1
ATOM 2050 N N . ALA A 1 265 ? -22.402 -6.749 26.694 1.00 98.56 265 ALA A N 1
ATOM 2051 C CA . ALA A 1 265 ? -22.864 -7.984 27.324 1.00 98.56 265 ALA A CA 1
ATOM 2052 C C . ALA A 1 265 ? -22.458 -8.056 28.808 1.00 98.56 265 ALA A C 1
ATOM 2054 O O . ALA A 1 265 ? -23.289 -8.370 29.662 1.00 98.56 265 ALA A O 1
ATOM 2055 N N . LEU A 1 266 ? -21.210 -7.707 29.136 1.00 98.69 266 LEU A N 1
ATOM 2056 C CA . LEU A 1 266 ? -20.726 -7.662 30.519 1.00 98.69 266 LEU A CA 1
ATOM 2057 C C . LEU A 1 266 ? -21.442 -6.588 31.348 1.00 98.69 266 LEU A C 1
ATOM 2059 O O . LEU A 1 266 ? -21.786 -6.832 32.504 1.00 98.69 266 LEU A O 1
ATOM 2063 N N . ARG A 1 267 ? -21.726 -5.414 30.771 1.00 98.62 267 ARG A N 1
ATOM 2064 C CA . ARG A 1 267 ? -22.527 -4.367 31.432 1.00 98.62 267 ARG A CA 1
ATOM 2065 C C . ARG A 1 267 ? -23.941 -4.849 31.742 1.00 98.62 267 ARG A C 1
ATOM 2067 O O . ARG A 1 267 ? -24.428 -4.622 32.848 1.00 98.62 267 ARG A O 1
ATOM 2074 N N . ALA A 1 268 ? -24.586 -5.539 30.802 1.00 98.38 268 ALA A N 1
ATOM 2075 C CA . ALA A 1 268 ? -25.911 -6.116 31.017 1.00 98.38 268 ALA A CA 1
ATOM 2076 C C . ALA A 1 268 ? -25.896 -7.171 32.137 1.00 98.38 268 ALA A C 1
ATOM 2078 O O . ALA A 1 268 ? -26.761 -7.150 33.015 1.00 98.38 268 ALA A O 1
ATOM 2079 N N . GLN A 1 269 ? -24.880 -8.042 32.162 1.00 98.62 269 GLN A N 1
ATOM 2080 C CA . GLN A 1 269 ? -24.683 -9.010 33.247 1.00 98.62 269 GLN A CA 1
ATOM 2081 C C . GLN A 1 269 ? -24.489 -8.321 34.603 1.00 98.62 269 GLN A C 1
ATOM 2083 O O . GLN A 1 269 ? -25.116 -8.717 35.584 1.00 98.62 269 GLN A O 1
ATOM 2088 N N . LEU A 1 270 ? -23.680 -7.259 34.662 1.00 98.56 270 LEU A N 1
ATOM 2089 C CA . LEU A 1 270 ? -23.459 -6.488 35.887 1.00 98.56 270 LEU A CA 1
ATOM 2090 C C . LEU A 1 270 ? -24.766 -5.876 36.405 1.00 98.56 270 LEU A C 1
ATOM 2092 O O . LEU A 1 270 ? -25.072 -6.005 37.589 1.00 98.56 270 LEU A O 1
ATOM 2096 N N . HIS A 1 271 ? -25.573 -5.274 35.528 1.00 98.31 271 HIS A N 1
ATOM 2097 C CA . HIS A 1 271 ? -26.884 -4.742 35.908 1.00 98.31 271 HIS A CA 1
ATOM 2098 C C . HIS A 1 271 ? -27.832 -5.826 36.432 1.00 98.31 271 HIS A C 1
ATOM 2100 O O . HIS A 1 271 ? -28.509 -5.599 37.437 1.00 98.31 271 HIS A O 1
ATOM 2106 N N . SER A 1 272 ? -27.849 -7.003 35.801 1.00 98.56 272 SER A N 1
ATOM 2107 C CA . SER A 1 2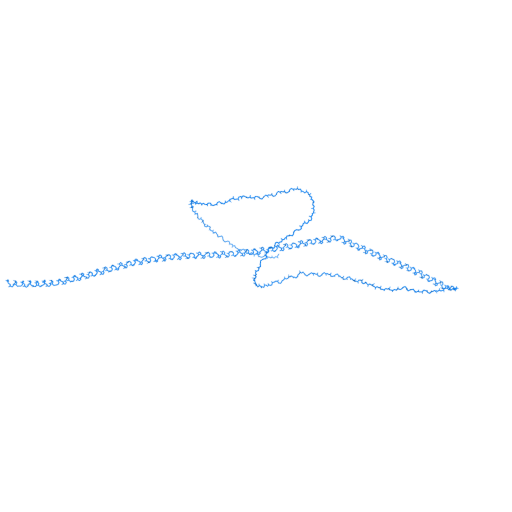72 ? -28.635 -8.150 36.270 1.00 98.56 272 SER A CA 1
ATOM 2108 C C . SER A 1 272 ? -28.213 -8.585 37.674 1.00 98.56 272 SER A C 1
ATOM 2110 O O . SER A 1 272 ? -29.056 -8.700 38.561 1.00 98.56 272 SER A O 1
ATOM 2112 N N . LEU A 1 273 ? -26.908 -8.762 37.904 1.00 98.56 273 LEU A N 1
ATOM 2113 C CA . LEU A 1 273 ? -26.368 -9.139 39.215 1.00 98.56 273 LEU A CA 1
ATOM 2114 C C . LEU A 1 273 ? -26.656 -8.076 40.281 1.00 98.56 273 LEU A C 1
ATOM 2116 O O . LEU A 1 273 ? -26.950 -8.399 41.429 1.00 98.56 273 LEU A O 1
ATOM 2120 N N . GLN A 1 274 ? -26.604 -6.796 39.916 1.00 98.56 274 GLN A N 1
ATOM 2121 C CA . GLN A 1 274 ? -26.919 -5.708 40.835 1.00 98.56 274 GLN A CA 1
ATOM 2122 C C . GLN A 1 274 ? -28.407 -5.688 41.216 1.00 98.56 274 GLN A C 1
ATOM 2124 O O . GLN A 1 274 ? -28.737 -5.420 42.373 1.00 98.56 274 GLN A O 1
ATOM 2129 N N . ALA A 1 275 ? -29.304 -6.001 40.277 1.00 98.19 275 ALA A N 1
ATOM 2130 C CA . ALA A 1 275 ? -30.729 -6.154 40.558 1.00 98.19 275 ALA A CA 1
ATOM 2131 C C . ALA A 1 275 ? -30.999 -7.353 41.482 1.00 98.19 275 ALA A C 1
ATOM 2133 O O . ALA A 1 275 ? -31.720 -7.211 42.471 1.00 98.19 275 ALA A O 1
ATOM 2134 N N . GLU A 1 276 ? -30.365 -8.498 41.218 1.00 98.62 276 GLU A N 1
ATOM 2135 C CA . GLU A 1 276 ? -30.453 -9.694 42.062 1.00 98.62 276 GLU A CA 1
ATOM 2136 C C . GLU A 1 276 ? -29.953 -9.417 43.487 1.00 98.62 276 GLU A C 1
ATOM 2138 O O . GLU A 1 276 ? -30.639 -9.709 44.467 1.00 98.62 276 GLU A O 1
ATOM 2143 N N . LEU A 1 277 ? -28.806 -8.748 43.622 1.00 98.56 277 LEU A N 1
ATOM 2144 C CA . LEU A 1 277 ? -28.249 -8.356 44.914 1.00 98.56 277 LEU A CA 1
ATOM 2145 C C . LEU A 1 277 ? -29.174 -7.403 45.686 1.00 98.56 277 LEU A C 1
ATOM 2147 O O . LEU A 1 277 ? -29.309 -7.528 46.905 1.00 98.56 277 LEU A O 1
ATOM 2151 N N . ASN A 1 278 ? -29.837 -6.467 45.005 1.00 98.31 278 ASN A N 1
ATOM 2152 C CA . ASN A 1 278 ? -30.830 -5.593 45.634 1.00 98.31 278 ASN A CA 1
ATOM 2153 C C . ASN A 1 278 ? -32.070 -6.373 46.094 1.00 98.31 278 ASN A C 1
ATOM 2155 O O . ASN A 1 278 ? -32.545 -6.140 47.205 1.00 98.31 278 ASN A O 1
ATOM 2159 N N . SER A 1 279 ? -32.549 -7.327 45.292 1.00 98.50 279 SER A N 1
ATOM 2160 C CA . SER A 1 279 ? -33.652 -8.222 45.667 1.00 98.50 279 SER A CA 1
ATOM 2161 C C . SER A 1 279 ? -33.302 -9.054 46.904 1.00 98.50 279 SER A C 1
ATOM 2163 O O . SER A 1 279 ? -34.075 -9.110 47.859 1.00 98.50 279 SER A O 1
ATOM 2165 N N . LEU A 1 280 ? -32.105 -9.647 46.941 1.00 98.56 280 LEU A N 1
ATOM 2166 C CA . LEU A 1 280 ? -31.625 -10.409 48.098 1.00 98.56 280 LEU A CA 1
ATOM 2167 C C . LEU A 1 280 ? -31.489 -9.532 49.349 1.00 98.56 280 LEU A C 1
ATOM 2169 O O . LEU A 1 280 ? -31.803 -9.972 50.455 1.00 98.56 280 LEU A O 1
ATOM 2173 N N . ARG A 1 281 ? -31.056 -8.272 49.199 1.00 98.50 281 ARG A N 1
ATOM 2174 C CA . ARG A 1 281 ? -31.019 -7.312 50.314 1.00 98.50 281 ARG A CA 1
ATOM 2175 C C . ARG A 1 281 ? -32.415 -7.033 50.864 1.00 98.50 281 ARG A C 1
ATOM 2177 O O . ARG A 1 281 ? -32.575 -7.114 52.076 1.00 98.50 281 ARG A O 1
ATOM 2184 N N . GLN A 1 282 ? -33.396 -6.779 49.996 1.00 98.38 282 GLN A N 1
ATOM 2185 C CA . GLN A 1 282 ? -34.790 -6.576 50.401 1.00 98.38 282 GLN A CA 1
ATOM 2186 C C . GLN A 1 282 ? -35.357 -7.809 51.111 1.00 98.38 282 GLN A C 1
ATOM 2188 O O . GLN A 1 282 ? -35.950 -7.680 52.178 1.00 98.38 282 GLN A O 1
ATOM 2193 N N . GLN A 1 283 ? -35.112 -9.008 50.577 1.00 98.44 283 GLN A N 1
ATOM 2194 C CA . GLN A 1 283 ? -35.538 -10.257 51.210 1.00 98.44 283 GLN A CA 1
ATOM 2195 C C . GLN A 1 283 ? -34.914 -10.431 52.602 1.00 98.44 283 GLN A C 1
ATOM 2197 O O . GLN A 1 283 ? -35.596 -10.821 53.548 1.00 98.44 283 GLN A O 1
ATOM 2202 N N . ARG A 1 284 ? -33.624 -10.114 52.757 1.00 98.50 284 ARG A N 1
ATOM 2203 C CA . ARG A 1 284 ? -32.936 -10.160 54.054 1.00 98.50 284 ARG A CA 1
ATOM 2204 C C . ARG A 1 284 ? -33.508 -9.146 55.045 1.00 98.50 284 ARG A C 1
ATOM 2206 O O . ARG A 1 284 ? -33.645 -9.475 56.223 1.00 98.50 284 ARG A O 1
ATOM 2213 N N . ASP A 1 285 ? -33.837 -7.938 54.595 1.00 98.25 285 ASP A N 1
ATOM 2214 C CA . ASP A 1 285 ? -34.455 -6.915 55.445 1.00 98.25 285 ASP A CA 1
ATOM 2215 C C . ASP A 1 285 ? -35.866 -7.349 55.888 1.00 98.25 285 ASP A C 1
ATOM 2217 O O . ASP A 1 285 ? -36.176 -7.261 57.077 1.00 98.25 285 ASP A O 1
ATOM 2221 N N . GLN A 1 286 ? -36.663 -7.935 54.986 1.00 98.50 286 GLN A N 1
ATOM 2222 C CA . GLN A 1 286 ? -37.976 -8.506 55.312 1.00 98.50 286 GLN A CA 1
ATOM 2223 C C . GLN A 1 286 ? -37.870 -9.619 56.359 1.00 98.50 286 GLN A C 1
ATOM 2225 O O . GLN A 1 286 ? -38.522 -9.552 57.395 1.00 98.50 286 GLN A O 1
ATOM 2230 N N . LEU A 1 287 ? -36.979 -10.596 56.153 1.00 98.44 287 LEU A N 1
ATOM 2231 C CA . LEU A 1 287 ? -36.753 -11.675 57.123 1.00 98.44 287 LEU A CA 1
ATOM 2232 C C . LEU A 1 287 ? -36.289 -11.145 58.487 1.00 98.44 287 LEU A C 1
ATOM 2234 O O . LEU A 1 287 ? -36.593 -11.735 59.523 1.00 98.44 287 LEU A O 1
ATOM 2238 N N . THR A 1 288 ? -35.548 -10.035 58.507 1.00 98.44 288 THR A N 1
ATOM 2239 C CA . THR A 1 288 ? -35.123 -9.389 59.756 1.00 98.44 288 THR A CA 1
ATOM 2240 C C . THR A 1 288 ? -36.317 -8.785 60.498 1.00 98.44 288 THR A C 1
ATOM 2242 O O . THR A 1 288 ? -36.410 -8.941 61.718 1.00 98.44 288 THR A O 1
ATOM 2245 N N . MET A 1 289 ? -37.244 -8.145 59.777 1.00 97.81 289 MET A N 1
ATOM 2246 C CA . MET A 1 289 ? -38.499 -7.646 60.345 1.00 97.81 289 MET A CA 1
ATOM 2247 C C . MET A 1 289 ? -39.377 -8.793 60.847 1.00 97.81 289 MET A C 1
ATOM 2249 O O . MET A 1 289 ? -39.780 -8.770 62.009 1.00 97.81 289 MET A O 1
ATOM 2253 N N . ASP A 1 290 ? -39.594 -9.832 60.040 1.00 98.12 290 ASP A N 1
ATOM 2254 C CA . ASP A 1 290 ? -40.390 -11.005 60.423 1.00 98.12 290 ASP A CA 1
ATOM 2255 C C . ASP A 1 290 ? -39.827 -11.663 61.692 1.00 98.12 290 ASP A C 1
ATOM 2257 O O . ASP A 1 290 ? -40.566 -11.976 62.627 1.00 98.12 290 ASP A O 1
ATOM 2261 N N . ARG A 1 291 ? -38.494 -11.788 61.791 1.00 98.12 291 ARG A N 1
ATOM 2262 C CA . ARG A 1 291 ? -37.822 -12.283 63.002 1.00 98.12 291 ARG A CA 1
ATOM 2263 C C . ARG A 1 291 ? -38.111 -11.411 64.225 1.00 98.12 291 ARG A C 1
ATOM 2265 O O . ARG A 1 291 ? -38.236 -11.942 65.326 1.00 98.12 291 ARG A O 1
ATOM 2272 N N . SER A 1 292 ? -38.172 -10.090 64.059 1.00 97.75 292 SER A N 1
ATOM 2273 C CA . SER A 1 292 ? -38.470 -9.164 65.157 1.00 97.75 292 SER A CA 1
ATOM 2274 C C . SER A 1 292 ? -39.925 -9.263 65.627 1.00 97.75 292 SER A C 1
ATOM 2276 O O . SER A 1 292 ? -40.153 -9.300 66.833 1.00 97.75 292 SER A O 1
ATOM 2278 N N . PHE A 1 293 ? -40.884 -9.410 64.705 1.00 98.19 293 PHE A N 1
ATOM 2279 C CA . PHE A 1 293 ? -42.294 -9.633 65.041 1.00 98.19 293 PHE A CA 1
ATOM 2280 C C . PHE A 1 293 ? -42.489 -10.954 65.782 1.00 98.19 293 PHE A C 1
ATOM 2282 O O . PHE A 1 293 ? -43.036 -10.960 66.880 1.00 98.19 293 PHE A O 1
ATOM 2289 N N . LEU A 1 294 ? -41.922 -12.046 65.261 1.00 98.12 294 LEU A N 1
ATOM 2290 C CA . LEU A 1 294 ? -41.955 -13.347 65.935 1.00 98.12 294 LEU A CA 1
ATOM 2291 C C . LEU A 1 294 ? -41.335 -13.289 67.336 1.00 98.12 294 LEU A C 1
ATOM 2293 O O . LEU A 1 294 ? -41.799 -13.962 68.252 1.00 98.12 294 LEU A O 1
ATOM 2297 N N . HIS A 1 295 ? -40.283 -12.490 67.530 1.00 98.06 295 HIS A N 1
ATOM 2298 C CA . HIS A 1 295 ? -39.690 -12.307 68.851 1.00 98.06 295 HIS A CA 1
ATOM 2299 C C . HIS A 1 295 ? -40.650 -11.618 69.832 1.00 98.06 295 HIS A C 1
ATOM 2301 O O . HIS A 1 295 ? -40.741 -12.046 70.981 1.00 98.06 295 HIS A O 1
ATOM 2307 N N . ILE A 1 296 ? -41.380 -10.593 69.380 1.00 98.12 296 ILE A N 1
ATOM 2308 C CA . ILE A 1 296 ? -42.410 -9.911 70.177 1.00 98.12 296 ILE A CA 1
ATOM 2309 C C . ILE A 1 296 ? -43.550 -10.877 70.515 1.00 98.12 296 ILE A C 1
ATOM 2311 O O . ILE A 1 296 ? -43.925 -10.972 71.682 1.00 98.12 296 ILE A O 1
ATOM 2315 N N . ASP A 1 297 ? -44.035 -11.648 69.540 1.00 98.00 297 ASP A N 1
ATOM 2316 C CA . ASP A 1 297 ? -45.092 -12.643 69.757 1.00 98.00 297 ASP A CA 1
ATOM 2317 C C . ASP A 1 297 ? -44.674 -13.689 70.798 1.00 98.00 297 ASP A C 1
ATOM 2319 O O . ASP A 1 297 ? -45.448 -14.033 71.688 1.00 98.00 297 ASP A O 1
ATOM 2323 N N . ILE A 1 298 ? -43.421 -14.156 70.750 1.00 98.06 298 ILE A N 1
ATOM 2324 C CA . ILE A 1 298 ? -42.872 -15.076 71.756 1.00 98.06 298 ILE A CA 1
ATOM 2325 C C . ILE A 1 298 ? -42.863 -14.438 73.151 1.00 98.06 298 ILE A C 1
ATOM 2327 O O . ILE A 1 298 ? -43.172 -15.122 74.126 1.00 98.06 298 ILE A O 1
ATOM 2331 N N . LEU A 1 299 ? -42.484 -13.161 73.276 1.00 97.94 299 LEU A N 1
ATOM 2332 C CA . LEU A 1 299 ? -42.507 -12.463 74.566 1.00 97.94 299 LEU A CA 1
ATOM 2333 C C . LEU A 1 299 ? -43.938 -12.324 75.095 1.00 97.94 299 LEU A C 1
ATOM 2335 O O . LEU A 1 299 ? -44.174 -12.617 76.265 1.00 97.94 299 LEU A O 1
ATOM 2339 N N . HIS A 1 300 ? -44.886 -11.968 74.229 1.00 98.00 300 HIS A N 1
ATOM 2340 C CA . HIS A 1 300 ? -46.293 -11.850 74.597 1.00 98.00 300 HIS A CA 1
ATOM 2341 C C . HIS A 1 300 ? -46.894 -13.195 75.030 1.00 98.00 300 HIS A C 1
ATOM 2343 O O . HIS A 1 300 ? -47.527 -13.282 76.077 1.00 98.00 300 HIS A O 1
ATOM 2349 N N . LEU A 1 301 ? -46.635 -14.272 74.281 1.00 97.94 301 LEU A N 1
ATOM 2350 C CA . LEU A 1 301 ? -47.078 -15.623 74.641 1.00 97.94 301 LEU A CA 1
ATOM 2351 C C . LEU A 1 301 ? -46.469 -16.098 75.967 1.00 97.94 301 LEU A C 1
ATOM 2353 O O . LEU A 1 301 ? -47.137 -16.777 76.743 1.00 97.94 301 LEU A O 1
ATOM 2357 N N . LYS A 1 302 ? -45.212 -15.740 76.254 1.00 97.75 302 LYS A N 1
ATOM 2358 C CA . LYS A 1 302 ? -44.585 -16.033 77.552 1.00 97.75 302 LYS A CA 1
ATOM 2359 C C . LYS A 1 302 ? -45.257 -15.289 78.703 1.00 97.75 302 LYS A C 1
ATOM 2361 O O . LYS A 1 302 ? -45.399 -15.867 79.775 1.00 97.75 302 LYS A O 1
ATOM 2366 N N . GLU A 1 303 ? -45.655 -14.040 78.490 1.00 97.69 303 GLU A N 1
ATOM 2367 C CA . GLU A 1 303 ? -46.383 -13.249 79.484 1.00 97.69 303 GLU A CA 1
ATOM 2368 C C . GLU A 1 303 ? -47.782 -13.821 79.741 1.00 97.69 303 GLU A C 1
ATOM 2370 O O . GLU A 1 303 ? -48.134 -14.057 80.893 1.00 97.69 303 GLU A O 1
ATOM 2375 N N . GLN A 1 304 ? -48.531 -14.152 78.683 1.00 97.69 304 GLN A N 1
ATOM 2376 C CA . GLN A 1 304 ? -49.823 -14.842 78.800 1.00 97.69 304 GLN A CA 1
ATOM 2377 C C . GLN A 1 304 ? -49.692 -16.174 79.549 1.00 97.69 304 GLN A C 1
ATOM 2379 O O . GLN A 1 304 ? -50.518 -16.498 80.401 1.00 97.69 304 GLN A O 1
ATOM 2384 N N . LEU A 1 305 ? -48.636 -16.945 79.266 1.00 97.75 305 LEU A N 1
ATOM 2385 C CA . LEU A 1 305 ? -48.366 -18.190 79.978 1.00 97.75 305 LEU A CA 1
ATOM 2386 C C . LEU A 1 305 ? -48.121 -17.936 81.473 1.00 97.75 305 LEU A C 1
ATOM 2388 O O . LEU A 1 305 ? -48.696 -18.643 82.295 1.00 97.75 305 LEU A O 1
ATOM 2392 N N . ALA A 1 306 ? -47.311 -16.936 81.828 1.00 97.00 306 ALA A N 1
ATOM 2393 C CA . ALA A 1 306 ? -47.047 -16.582 83.223 1.00 97.00 306 ALA A CA 1
ATOM 2394 C C . ALA A 1 306 ? -48.325 -16.141 83.960 1.00 97.00 306 ALA A C 1
ATOM 2396 O O . ALA A 1 306 ? -48.578 -16.626 85.058 1.00 97.00 306 ALA A O 1
ATOM 2397 N N . GLN A 1 307 ? -49.162 -15.312 83.326 1.00 97.44 307 GLN A N 1
ATOM 2398 C CA . GLN A 1 307 ? -50.468 -14.908 83.865 1.00 97.44 307 GLN A CA 1
ATOM 2399 C C . GLN A 1 307 ? -51.374 -16.120 84.101 1.00 97.44 307 GLN A C 1
ATOM 2401 O O . GLN A 1 307 ? -51.903 -16.291 85.192 1.00 97.44 307 GLN A O 1
ATOM 2406 N N . SER A 1 308 ? -51.484 -17.025 83.122 1.00 97.62 308 SER A N 1
ATOM 2407 C CA . SER A 1 308 ? -52.288 -18.243 83.290 1.00 97.62 308 SER A CA 1
ATOM 2408 C C . SER A 1 308 ? -51.764 -19.153 84.410 1.00 97.62 308 SER A C 1
ATOM 2410 O O . SER A 1 308 ? -52.544 -19.810 85.093 1.00 97.62 308 SER A O 1
ATOM 2412 N N . GLN A 1 309 ? -50.445 -19.194 84.631 1.00 97.50 309 GLN A N 1
ATOM 2413 C CA . GLN A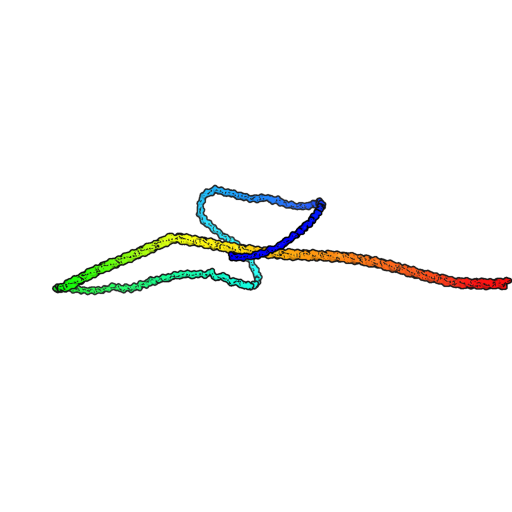 1 309 ? -49.842 -19.947 85.733 1.00 97.50 309 GLN A CA 1
ATOM 2414 C C . GLN A 1 309 ? -50.158 -19.321 87.097 1.00 97.50 309 GLN A C 1
ATOM 2416 O O . GLN A 1 309 ? -50.402 -20.063 88.047 1.00 97.50 309 GLN A O 1
ATOM 2421 N N . GLU A 1 310 ? -50.177 -17.990 87.189 1.00 97.31 310 GLU A N 1
ATOM 2422 C CA . GLU A 1 310 ? -50.580 -17.246 88.389 1.00 97.31 310 GLU A CA 1
ATOM 2423 C C . GLU A 1 310 ? -52.066 -17.464 88.699 1.00 97.31 310 GLU A C 1
ATOM 2425 O O . GLU A 1 310 ? -52.396 -17.882 89.804 1.00 97.31 310 GLU A O 1
ATOM 2430 N N . GLU A 1 311 ? -52.948 -17.341 87.702 1.00 97.19 311 GLU A N 1
ATOM 2431 C CA . GLU A 1 311 ? -54.383 -17.636 87.845 1.00 97.19 311 GLU A CA 1
ATOM 2432 C C . GLU A 1 311 ? -54.638 -19.077 88.321 1.00 97.19 311 GLU A C 1
ATOM 2434 O O . GLU A 1 311 ? -55.504 -19.319 89.164 1.00 97.19 311 GLU A O 1
ATOM 2439 N N . ILE A 1 312 ? -53.872 -20.050 87.810 1.00 96.75 312 ILE A N 1
ATOM 2440 C CA . ILE A 1 312 ? -53.939 -21.442 88.276 1.00 96.75 312 ILE A CA 1
ATOM 2441 C C . ILE A 1 312 ? -53.473 -21.551 89.733 1.00 96.75 312 ILE A C 1
ATOM 2443 O O . ILE A 1 312 ? -54.110 -22.259 90.513 1.00 96.75 312 ILE A O 1
ATOM 2447 N N . ALA A 1 313 ? -52.379 -20.887 90.116 1.00 96.31 313 ALA A N 1
ATOM 2448 C CA . ALA A 1 313 ? -51.865 -20.919 91.485 1.00 96.31 313 ALA A CA 1
ATOM 2449 C C . ALA A 1 313 ? -52.853 -20.291 92.484 1.00 96.31 313 ALA A C 1
ATOM 2451 O O . ALA A 1 313 ? -53.142 -20.897 93.519 1.00 96.31 313 ALA A O 1
ATOM 2452 N N . ASP A 1 314 ? -53.433 -19.143 92.137 1.00 96.25 314 ASP A N 1
ATOM 2453 C CA . ASP A 1 314 ? -54.476 -18.472 92.916 1.00 96.25 314 ASP A CA 1
ATOM 2454 C C . ASP A 1 314 ? -55.733 -19.339 93.023 1.00 96.25 314 ASP A C 1
ATOM 2456 O O . ASP A 1 314 ? -56.288 -19.517 94.110 1.00 96.25 314 ASP A O 1
ATOM 2460 N N . GLY A 1 315 ? -56.152 -19.952 91.911 1.00 96.62 315 GLY A N 1
ATOM 2461 C CA . GLY A 1 315 ? -57.259 -20.903 91.884 1.00 96.62 315 GLY A CA 1
ATOM 2462 C C . GLY A 1 315 ? -57.017 -22.108 92.798 1.00 96.62 315 GLY A C 1
ATOM 2463 O O . GLY A 1 315 ? -57.907 -22.501 93.551 1.00 96.62 315 GLY A O 1
ATOM 2464 N N . LEU A 1 316 ? -55.803 -22.667 92.795 1.00 96.81 316 LEU A N 1
ATOM 2465 C CA . LEU A 1 316 ? -55.414 -23.754 93.697 1.00 96.81 316 LEU A CA 1
ATOM 2466 C C . LEU A 1 316 ? -55.409 -23.314 95.169 1.00 96.81 316 LEU A C 1
ATOM 2468 O O . LEU A 1 316 ? -55.874 -24.074 96.020 1.00 96.81 316 LEU A O 1
ATOM 2472 N N . SER A 1 317 ? -54.943 -22.098 95.476 1.00 94.88 317 SER A N 1
ATOM 2473 C CA . SER A 1 317 ? -55.013 -21.531 96.831 1.00 94.88 317 SER A CA 1
ATOM 2474 C C . SER A 1 317 ? -56.462 -21.365 97.287 1.00 94.88 317 SER A C 1
ATOM 2476 O O . SER A 1 317 ? -56.816 -21.798 98.379 1.00 94.88 317 SER A O 1
ATOM 2478 N N . SER A 1 318 ? -57.328 -20.823 96.427 1.00 95.75 318 SER A N 1
ATOM 2479 C CA . SER A 1 318 ? -58.753 -20.652 96.719 1.00 95.75 318 SER A CA 1
ATOM 2480 C C . SER A 1 318 ? -59.460 -21.990 96.960 1.00 95.75 318 SER A C 1
ATOM 2482 O O . SER A 1 318 ? -60.249 -22.111 97.897 1.00 95.75 318 SER A O 1
ATOM 2484 N N . ILE A 1 319 ? -59.143 -23.022 96.169 1.00 95.44 319 ILE A N 1
ATOM 2485 C CA . ILE A 1 319 ? -59.629 -24.389 96.404 1.00 95.44 319 ILE A CA 1
ATOM 2486 C C . ILE A 1 319 ? -59.142 -24.906 97.762 1.00 95.44 319 ILE A C 1
ATOM 2488 O O . ILE A 1 319 ? -59.932 -25.483 98.506 1.00 95.44 319 ILE A O 1
ATOM 2492 N N . SER A 1 320 ? -57.871 -24.693 98.108 1.00 94.94 320 SER A N 1
ATOM 2493 C CA . SER A 1 320 ? -57.319 -25.095 99.406 1.00 94.94 320 SER A CA 1
ATOM 2494 C C . SER A 1 320 ? -58.028 -24.401 100.577 1.00 94.94 320 SER A C 1
ATOM 2496 O O . SER A 1 320 ? -58.362 -25.058 101.562 1.00 94.94 320 SER A O 1
ATOM 2498 N N . ASP A 1 321 ? -58.308 -23.102 100.466 1.00 94.06 321 ASP A N 1
ATOM 2499 C CA . ASP A 1 321 ? -59.047 -22.342 101.482 1.00 94.06 321 ASP A CA 1
ATOM 2500 C C . ASP A 1 321 ? -60.492 -22.837 101.619 1.00 94.06 321 ASP A C 1
ATOM 2502 O O . ASP A 1 321 ? -60.998 -22.988 102.731 1.00 94.06 321 ASP A O 1
ATOM 2506 N N . LEU A 1 322 ? -61.157 -23.141 100.499 1.00 94.06 322 LEU A N 1
ATOM 2507 C CA . LEU A 1 322 ? -62.495 -23.736 100.497 1.00 94.06 322 LEU A CA 1
ATOM 2508 C C . LEU A 1 322 ? -62.500 -25.120 101.150 1.00 94.06 322 LEU A C 1
ATOM 2510 O O . LEU A 1 322 ? -63.401 -25.408 101.935 1.00 94.06 322 LEU A O 1
ATOM 2514 N N . ILE A 1 323 ? -61.496 -25.959 100.875 1.00 93.44 323 ILE A N 1
ATOM 2515 C CA . ILE A 1 323 ? -61.326 -27.254 101.549 1.00 93.44 323 ILE A CA 1
ATOM 2516 C C . ILE A 1 323 ? -61.190 -27.039 103.061 1.00 93.44 323 ILE A C 1
ATOM 2518 O O . ILE A 1 323 ? -61.915 -27.675 103.818 1.00 93.44 323 ILE A O 1
ATOM 2522 N N .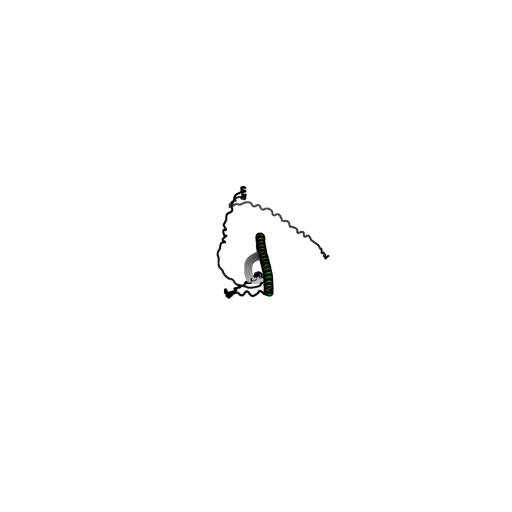 GLN A 1 324 ? -60.356 -26.094 103.511 1.00 90.56 324 GLN A N 1
ATOM 2523 C CA . GLN A 1 324 ? -60.228 -25.776 104.940 1.00 90.56 324 GLN A CA 1
ATOM 2524 C C . GLN A 1 324 ? -61.529 -25.250 105.560 1.00 90.56 324 GLN A C 1
ATOM 2526 O O . GLN A 1 324 ? -61.844 -25.591 106.699 1.00 90.56 324 GLN A O 1
ATOM 2531 N N . GLN A 1 325 ? -62.296 -24.427 104.838 1.00 90.19 325 GLN A N 1
ATOM 2532 C CA . GLN A 1 325 ? -63.605 -23.962 105.300 1.00 90.19 325 GLN A CA 1
ATOM 2533 C C . GLN A 1 325 ? -64.589 -25.123 105.453 1.00 90.19 325 GLN A C 1
ATOM 2535 O O . GLN A 1 325 ? -65.263 -25.210 106.477 1.00 90.19 325 GLN A O 1
ATOM 2540 N N . VAL A 1 326 ? -64.653 -26.025 104.469 1.00 89.81 326 VAL A N 1
ATOM 2541 C CA . VAL A 1 326 ? -65.487 -27.234 104.524 1.00 89.81 326 VAL A CA 1
ATOM 2542 C C . VAL A 1 326 ? -65.055 -28.129 105.685 1.00 89.81 326 VAL A C 1
ATOM 2544 O O . VAL A 1 326 ? -65.898 -28.528 106.487 1.00 89.81 326 VAL A O 1
ATOM 2547 N N . ASP A 1 327 ? -63.754 -28.366 105.850 1.00 87.31 327 ASP A N 1
ATOM 2548 C CA . ASP A 1 327 ? -63.206 -29.122 106.978 1.00 87.31 327 ASP A CA 1
ATOM 2549 C C . ASP A 1 327 ? -63.555 -28.458 108.319 1.00 87.31 327 ASP A C 1
ATOM 2551 O O . ASP A 1 327 ? -63.919 -29.144 109.273 1.00 87.31 327 ASP A O 1
ATOM 2555 N N . GLY A 1 328 ? -63.537 -27.125 108.400 1.00 84.81 328 GLY A N 1
ATOM 2556 C CA . GLY A 1 328 ? -63.959 -26.355 109.573 1.00 84.81 328 GLY A CA 1
ATOM 2557 C C . GLY A 1 328 ? -65.461 -26.428 109.885 1.00 84.81 328 GLY A C 1
ATOM 2558 O O . GLY A 1 328 ? -65.851 -26.221 111.036 1.00 84.81 328 GLY A O 1
ATOM 2559 N N . LEU A 1 329 ? -66.312 -26.769 108.911 1.00 85.56 329 LEU A N 1
ATOM 2560 C CA . LEU A 1 329 ? -67.739 -27.032 109.133 1.00 85.56 329 LEU A CA 1
ATOM 2561 C C . LEU A 1 329 ? -67.988 -28.429 109.717 1.00 85.56 329 LEU A C 1
ATOM 2563 O O . LEU A 1 329 ? -68.937 -28.602 110.480 1.00 85.56 329 LEU A O 1
ATOM 2567 N N . THR A 1 330 ? -67.120 -29.409 109.450 1.00 82.12 330 THR A N 1
ATOM 2568 C CA . THR A 1 330 ? -67.271 -30.775 109.988 1.00 82.12 330 THR A CA 1
ATOM 2569 C C . THR A 1 330 ? -67.377 -30.857 111.527 1.00 82.12 330 THR A C 1
ATOM 2571 O O . THR A 1 330 ? -68.256 -31.573 112.018 1.00 82.12 330 THR A O 1
ATOM 2574 N N . PRO A 1 331 ? -66.603 -30.114 112.353 1.00 78.19 331 PRO A N 1
ATOM 2575 C CA . PRO A 1 331 ? -66.815 -30.106 113.800 1.00 78.19 331 PRO A CA 1
ATOM 2576 C C . PRO A 1 331 ? -68.117 -29.407 114.205 1.00 78.19 331 PRO A C 1
ATOM 2578 O O . PRO A 1 331 ? -68.692 -29.775 115.228 1.00 78.19 331 PRO A O 1
ATOM 2581 N N . LEU A 1 332 ? -68.606 -28.431 113.429 1.00 81.75 332 LEU A N 1
ATOM 2582 C CA . LEU A 1 332 ? -69.901 -27.787 113.677 1.00 81.75 332 LEU A CA 1
ATOM 2583 C C . LEU A 1 332 ? -71.057 -28.748 113.391 1.00 81.75 332 LEU A C 1
ATOM 2585 O O . LEU A 1 332 ? -72.000 -28.804 114.177 1.00 81.75 332 LEU A O 1
ATOM 2589 N N . GLU A 1 333 ? -70.964 -29.558 112.335 1.00 78.38 333 GLU A N 1
ATOM 2590 C CA . GLU A 1 333 ? -71.900 -30.662 112.092 1.00 78.38 333 GLU A CA 1
ATOM 2591 C C . GLU A 1 333 ? -71.872 -31.673 113.249 1.00 78.38 333 GLU A C 1
ATOM 2593 O O . GLU A 1 333 ? -72.926 -32.096 113.728 1.00 78.38 333 GLU A O 1
ATOM 2598 N N . GLY A 1 334 ? -70.683 -31.991 113.776 1.00 78.88 334 GLY A N 1
ATOM 2599 C CA . GLY A 1 334 ? -70.519 -32.817 114.975 1.00 78.88 334 GLY A CA 1
ATOM 2600 C C . GLY A 1 334 ? -71.151 -32.209 116.237 1.00 78.88 334 GLY A C 1
ATOM 2601 O O . GLY A 1 334 ? -71.854 -32.904 116.972 1.00 78.88 334 GLY A O 1
ATOM 2602 N N . GLN A 1 335 ? -70.958 -30.910 116.487 1.00 82.50 335 GLN A N 1
ATOM 2603 C CA . GLN A 1 335 ? -71.585 -30.187 117.604 1.00 82.50 335 GLN A CA 1
ATOM 2604 C C . GLN A 1 335 ? -73.106 -30.102 117.452 1.00 82.50 335 GLN A C 1
ATOM 2606 O O . GLN A 1 335 ? -73.836 -30.270 118.431 1.00 82.50 335 GLN A O 1
ATOM 2611 N N . LEU A 1 336 ? -73.603 -29.895 116.231 1.00 81.31 336 LEU A N 1
ATOM 2612 C CA . LEU A 1 336 ? -75.029 -29.920 115.936 1.00 81.31 336 LEU A CA 1
ATOM 2613 C C . LEU A 1 336 ? -75.604 -31.306 116.241 1.00 81.31 336 LEU A C 1
ATOM 2615 O O . LEU A 1 336 ? -76.589 -31.390 116.972 1.00 81.31 336 LEU A O 1
ATOM 2619 N N . ALA A 1 337 ? -74.964 -32.380 115.766 1.00 80.38 337 ALA A N 1
ATOM 2620 C CA . ALA A 1 337 ? -75.372 -33.755 116.048 1.00 80.38 337 ALA A CA 1
ATOM 2621 C C . ALA A 1 337 ? -75.383 -34.061 117.559 1.00 80.38 337 ALA A C 1
ATOM 2623 O O . ALA A 1 337 ? -76.336 -34.665 118.055 1.00 80.38 337 ALA A O 1
ATOM 2624 N N . LEU A 1 338 ? -74.381 -33.588 118.311 1.00 81.94 338 LEU A N 1
ATOM 2625 C CA . LEU A 1 338 ? -74.340 -33.706 119.773 1.00 81.94 338 LEU A CA 1
ATOM 2626 C C . LEU A 1 338 ? -75.479 -32.933 120.449 1.00 81.94 338 LEU A C 1
ATOM 2628 O O . LEU A 1 338 ? -76.199 -33.512 121.256 1.00 81.94 338 LEU A O 1
ATOM 2632 N N . SER A 1 339 ? -75.709 -31.669 120.084 1.00 81.25 339 SER A N 1
ATOM 2633 C CA . SER A 1 339 ? -76.809 -30.869 120.649 1.00 81.25 339 SER A CA 1
ATOM 2634 C C . SER A 1 339 ? -78.194 -31.418 120.285 1.00 81.25 339 SER A C 1
ATOM 2636 O O . SER A 1 339 ? -79.143 -31.303 121.063 1.00 81.25 339 SER A O 1
ATOM 2638 N N . GLN A 1 340 ? -78.334 -32.045 119.112 1.00 80.88 340 GLN A N 1
ATOM 2639 C CA . GLN A 1 340 ? -79.548 -32.748 118.706 1.00 80.88 340 GLN A CA 1
ATOM 2640 C C . GLN A 1 340 ? -79.747 -34.023 119.532 1.00 80.88 340 GLN A C 1
ATOM 2642 O O . GLN A 1 340 ? -80.866 -34.279 119.981 1.00 80.88 340 GLN A O 1
ATOM 2647 N N . ALA A 1 341 ? -78.685 -34.797 119.783 1.00 79.12 341 ALA A N 1
ATOM 2648 C CA . ALA A 1 341 ? -78.730 -35.964 120.662 1.00 79.12 341 ALA A CA 1
ATOM 2649 C C . ALA A 1 341 ? -79.057 -35.575 122.114 1.00 79.12 341 ALA A C 1
ATOM 2651 O O . ALA A 1 341 ? -79.859 -36.243 122.768 1.00 79.12 341 ALA A O 1
ATOM 2652 N N . GLU A 1 342 ? -78.501 -34.466 122.599 1.00 83.44 342 GLU A N 1
ATOM 2653 C CA . GLU A 1 342 ? -78.765 -33.912 123.926 1.00 83.44 342 GLU A CA 1
ATOM 2654 C C . GLU A 1 342 ? -80.212 -33.408 124.045 1.00 83.44 342 GLU A C 1
ATOM 2656 O O . GLU A 1 342 ? -80.914 -33.781 124.982 1.00 83.44 342 GLU A O 1
ATOM 2661 N N . ASN A 1 343 ? -80.728 -32.689 123.041 1.00 78.81 343 ASN A N 1
ATOM 2662 C CA . ASN A 1 343 ? -82.150 -32.336 122.956 1.00 78.81 343 ASN A CA 1
ATOM 2663 C C . ASN A 1 343 ? -83.063 -33.567 122.907 1.00 78.81 343 ASN A C 1
ATOM 2665 O O . ASN A 1 343 ? -84.124 -33.575 123.530 1.00 78.81 343 ASN A O 1
ATOM 2669 N N . ALA A 1 344 ? -82.684 -34.615 122.172 1.00 79.94 344 ALA A N 1
ATOM 2670 C CA . ALA A 1 344 ? -83.438 -35.864 122.144 1.00 79.94 344 ALA A CA 1
ATOM 2671 C C . ALA A 1 344 ? -83.442 -36.553 123.519 1.00 79.94 344 ALA A C 1
ATOM 2673 O O . ALA A 1 344 ? -84.463 -37.113 123.919 1.00 79.94 344 ALA A O 1
ATOM 2674 N N . ASN A 1 345 ? -82.334 -36.481 124.263 1.00 79.00 345 ASN A N 1
ATOM 2675 C CA . ASN A 1 345 ? -82.234 -37.011 125.619 1.00 79.00 345 ASN A CA 1
ATOM 2676 C C . ASN A 1 345 ? -83.071 -36.195 126.618 1.00 79.00 345 ASN A C 1
ATOM 2678 O O . ASN A 1 345 ? -83.852 -36.770 127.369 1.00 79.00 345 ASN A O 1
ATOM 2682 N N . LEU A 1 346 ? -83.006 -34.861 126.553 1.00 80.25 346 LEU A N 1
ATOM 2683 C CA . LEU A 1 346 ? -83.865 -33.966 127.334 1.00 80.25 346 LEU A CA 1
ATOM 2684 C C . LEU A 1 346 ? -85.349 -34.206 127.033 1.00 80.25 346 LEU A C 1
ATOM 2686 O O . LEU A 1 346 ? -86.160 -34.247 127.950 1.00 80.25 346 LEU A O 1
ATOM 2690 N N . ARG A 1 347 ? -85.720 -34.441 125.767 1.00 79.00 347 ARG A N 1
ATOM 2691 C CA . ARG A 1 347 ? -87.094 -34.821 125.393 1.00 79.00 347 ARG A CA 1
ATOM 2692 C C . ARG A 1 347 ? -87.516 -36.174 125.969 1.00 79.00 347 ARG A C 1
ATOM 2694 O O . ARG A 1 347 ? -88.677 -36.302 126.340 1.00 79.00 347 ARG A O 1
ATOM 2701 N N . ARG A 1 348 ? -86.613 -37.160 126.073 1.00 73.50 348 ARG A N 1
ATOM 2702 C CA . ARG A 1 348 ? -86.904 -38.417 126.793 1.00 73.50 348 ARG A CA 1
ATOM 2703 C C . ARG A 1 348 ? -87.105 -38.175 128.286 1.00 73.50 348 ARG A C 1
ATOM 2705 O O . ARG A 1 348 ? -88.105 -38.630 128.817 1.00 73.50 348 ARG A O 1
ATOM 2712 N N . GLN A 1 349 ? -86.227 -37.409 128.931 1.00 74.50 349 GLN A N 1
ATOM 2713 C CA . GLN A 1 349 ? -86.361 -37.066 130.354 1.00 74.50 349 GLN A CA 1
ATOM 2714 C C . GLN A 1 349 ? -87.659 -36.299 130.644 1.00 74.50 349 GLN A C 1
ATOM 2716 O O . GLN A 1 349 ? -88.315 -36.540 131.651 1.00 74.50 349 GLN A O 1
ATOM 2721 N N . LEU A 1 350 ? -88.075 -35.406 129.742 1.00 65.94 350 LEU A N 1
ATOM 2722 C CA . LEU A 1 350 ? -89.334 -34.673 129.874 1.00 65.94 350 LEU A CA 1
ATOM 2723 C C . LEU A 1 350 ? -90.562 -35.583 129.694 1.00 65.94 350 LEU A C 1
ATOM 2725 O O . LEU A 1 350 ? -91.590 -35.339 130.313 1.00 65.94 350 LEU A O 1
ATOM 2729 N N . ALA A 1 351 ? -90.446 -36.638 128.882 1.00 67.38 351 ALA A N 1
ATOM 2730 C CA . ALA A 1 351 ? -91.474 -37.666 128.724 1.00 67.38 351 ALA A CA 1
ATOM 2731 C C . ALA A 1 351 ? -91.515 -38.681 129.885 1.00 67.38 351 ALA A C 1
ATOM 2733 O O . ALA A 1 351 ? -92.511 -39.377 130.025 1.00 67.38 351 ALA A O 1
ATOM 2734 N N . GLU A 1 352 ? -90.466 -38.773 130.709 1.00 63.22 352 GLU A N 1
ATOM 2735 C CA . GLU A 1 352 ? -90.440 -39.592 131.935 1.00 63.22 352 GLU A CA 1
ATOM 2736 C C . GLU A 1 352 ? -90.991 -38.847 133.169 1.00 63.22 352 GLU A C 1
ATOM 2738 O O . GLU A 1 352 ? -91.290 -39.471 134.186 1.00 63.22 352 GLU A O 1
ATOM 2743 N N . HIS A 1 353 ? -91.142 -37.520 133.087 1.00 53.41 353 HIS A N 1
ATOM 2744 C CA . HIS A 1 353 ? -91.650 -36.655 134.162 1.00 53.41 353 HIS A CA 1
ATOM 2745 C C . HIS A 1 353 ? -93.065 -36.095 133.922 1.00 53.41 353 HIS A C 1
ATOM 2747 O O . HIS A 1 353 ? -93.569 -35.333 134.752 1.00 53.41 353 HIS A O 1
ATOM 2753 N N . LEU A 1 354 ? -93.699 -36.481 132.815 1.00 48.66 354 LEU A N 1
ATOM 2754 C CA . LEU A 1 354 ? -95.126 -36.314 132.526 1.00 48.66 354 LEU A CA 1
ATOM 2755 C C . LEU A 1 354 ? -95.807 -37.678 132.630 1.00 48.66 354 LEU A C 1
ATOM 2757 O O . LEU A 1 354 ? -96.949 -37.712 133.139 1.00 48.66 354 LEU A O 1
#

pLDDT: mean 75.54, std 23.84, range [35.06, 98.81]

Sequence (354 aa):
MFLSPDRDLSPGSPDLGGHTPAVPDRPGSTRQLGTTGSPTIPTGSPYRQPTRPSSPSRDSPSRSPDRGWYAPIVPDQHESLSNPRSVGSLSTAAELSDRSSEPLPLPTPPAAPDASRSDIPASNEPREKSAPAVGVTGFVSRVSADDVRLTMATISYLWDREATFCSQADTIHTLQQSYRDAVARGNRLQDELDSLYRSAAPFVSFVQRRYDWMQGRYVDAVHSLSDCHRALRTYRDQSEEIRRLRTLIRANDETQGNLERQVDALRAQLHSLQAELNSLRQQRDQLTMDRSFLHIDILHLKEQLAQSQEEIADGLSSISDLIQQVDGLTPLEGQLALSQAENANLRRQLAEHL

Secondary structure (DSSP, 8-state):
------------------PPPPPPP-----------------------PPPPPPPPP--------------PPPPP--------------------------PPPPPPPPPP--------------------------------HHHHHHHHHHHHHHHHHHHHHHHHHHHHHHHHHHHHHHHHHHHHHHHHHHHHHHHHHHHHHHHHHHHHHHHHHHHHHHHHHHHHHHHHHHHHHHHHHHHHHHHHHHHHHHHHHHHHHHHHHHHHHHHHHHHHHHHHHHHHHHHHHHHHHHHHHHHHHHHHHHHHHHHHHHHHHHHHHHHHHHHHHHHHHHHHHHHHHHHHHHHHHHHH--

Radius of gyration: 81.35 Å; chains: 1; bounding box: 201×85×238 Å